Protein AF-A0A9X6RNC6-F1 (afdb_monomer_lite)

Structure (mmCIF, N/CA/C/O backbone):
data_AF-A0A9X6RNC6-F1
#
_entry.id   AF-A0A9X6RNC6-F1
#
loop_
_atom_site.group_PDB
_atom_site.id
_atom_site.type_symbol
_atom_site.label_atom_id
_atom_site.label_alt_id
_atom_site.label_comp_id
_atom_site.label_asym_id
_atom_site.label_entity_id
_atom_site.label_seq_id
_atom_site.pdbx_PDB_ins_code
_atom_site.Cartn_x
_atom_site.Cartn_y
_atom_site.Cartn_z
_atom_site.occupancy
_atom_site.B_iso_or_equiv
_atom_site.auth_seq_id
_atom_site.auth_comp_id
_atom_site.auth_asym_id
_atom_site.auth_atom_id
_atom_site.pdbx_PDB_model_num
ATOM 1 N N . MET A 1 1 ? 9.356 -0.135 17.144 1.00 37.16 1 MET A N 1
ATOM 2 C CA . MET A 1 1 ? 9.527 0.428 18.487 1.00 37.16 1 MET A CA 1
ATOM 3 C C . MET A 1 1 ? 8.387 -0.142 19.314 1.00 37.16 1 MET A C 1
ATOM 5 O O . MET A 1 1 ? 7.324 0.453 19.401 1.00 37.16 1 MET A O 1
ATOM 9 N N . PHE A 1 2 ? 8.534 -1.402 19.720 1.00 35.28 2 PHE A N 1
ATOM 10 C CA . PHE A 1 2 ? 7.560 -2.083 20.567 1.00 35.28 2 PHE A CA 1
ATOM 11 C C . PHE A 1 2 ? 7.966 -1.784 22.003 1.00 35.28 2 PHE A C 1
ATOM 13 O O . PHE A 1 2 ? 9.109 -2.050 22.372 1.00 35.28 2 PHE A O 1
ATOM 20 N N . CYS A 1 3 ? 7.070 -1.178 22.779 1.00 44.19 3 CYS A N 1
ATOM 21 C CA . CYS A 1 3 ? 7.309 -0.954 24.195 1.00 44.19 3 CYS A CA 1
ATOM 22 C C . CYS A 1 3 ? 7.503 -2.307 24.880 1.00 44.19 3 CYS A C 1
ATOM 24 O O . CYS A 1 3 ? 6.587 -3.126 24.946 1.00 44.19 3 CYS A O 1
ATOM 26 N N . HIS A 1 4 ? 8.722 -2.513 25.364 1.00 38.91 4 HIS A N 1
ATOM 27 C CA . HIS A 1 4 ? 9.073 -3.505 26.361 1.00 38.91 4 HIS A CA 1
ATOM 28 C C . HIS A 1 4 ? 8.212 -3.200 27.595 1.00 38.91 4 HIS A C 1
ATOM 30 O O . HIS A 1 4 ? 8.426 -2.196 28.274 1.00 38.91 4 HIS A O 1
ATOM 36 N N . LEU A 1 5 ? 7.171 -3.998 27.838 1.00 43.34 5 LEU A N 1
ATOM 37 C CA . LEU A 1 5 ? 6.442 -3.969 29.104 1.00 43.34 5 LEU A CA 1
ATOM 38 C C . LEU A 1 5 ? 7.346 -4.626 30.147 1.00 43.34 5 LEU A C 1
ATOM 40 O O . LEU A 1 5 ? 7.273 -5.830 30.386 1.00 43.34 5 LEU A O 1
ATOM 44 N N . ASP A 1 6 ? 8.253 -3.823 30.699 1.00 43.38 6 ASP A N 1
ATOM 45 C CA . ASP A 1 6 ? 9.090 -4.219 31.818 1.00 43.38 6 ASP A CA 1
ATOM 46 C C . ASP A 1 6 ? 8.212 -4.437 33.052 1.00 43.38 6 ASP A C 1
ATOM 48 O O . ASP A 1 6 ? 7.545 -3.543 33.578 1.00 43.38 6 ASP A O 1
ATOM 52 N N . ASN A 1 7 ? 8.189 -5.695 33.472 1.00 54.28 7 ASN A N 1
ATOM 53 C CA . ASN A 1 7 ? 7.443 -6.234 34.595 1.00 54.28 7 ASN A CA 1
ATOM 54 C C . ASN A 1 7 ? 8.192 -5.951 35.906 1.00 54.28 7 ASN A C 1
ATOM 56 O O . ASN A 1 7 ? 8.653 -6.866 36.590 1.00 54.28 7 ASN A O 1
ATOM 60 N N . THR A 1 8 ? 8.346 -4.673 36.249 1.00 47.81 8 THR A N 1
ATOM 61 C CA . THR A 1 8 ? 9.025 -4.248 37.480 1.00 47.81 8 THR A CA 1
ATOM 62 C C . THR A 1 8 ? 8.236 -3.168 38.205 1.00 47.81 8 THR A C 1
ATOM 64 O O . THR A 1 8 ? 8.692 -2.037 38.331 1.00 47.81 8 THR A O 1
ATOM 67 N N . ASN A 1 9 ? 7.053 -3.511 38.725 1.00 43.19 9 ASN A N 1
ATOM 68 C CA . ASN A 1 9 ? 6.569 -2.856 39.943 1.00 43.19 9 ASN A CA 1
ATOM 69 C C . ASN A 1 9 ? 5.508 -3.699 40.672 1.00 43.19 9 ASN A C 1
ATOM 71 O O . ASN A 1 9 ? 4.315 -3.607 40.402 1.00 43.19 9 ASN A O 1
ATOM 75 N N . ARG A 1 10 ? 5.952 -4.534 41.622 1.00 43.91 10 ARG A N 1
ATOM 76 C CA . ARG A 1 10 ? 5.094 -5.313 42.541 1.00 43.91 10 ARG A CA 1
ATOM 77 C C . ARG A 1 10 ? 4.620 -4.518 43.767 1.00 43.91 10 ARG A C 1
ATOM 79 O O . ARG A 1 10 ? 4.098 -5.109 44.704 1.00 43.91 10 ARG A O 1
ATOM 86 N N . ASN A 1 11 ? 4.736 -3.193 43.736 1.00 46.97 11 ASN A N 1
ATOM 87 C CA . ASN A 1 11 ? 4.221 -2.306 44.774 1.00 46.97 11 ASN A CA 1
ATOM 88 C C . ASN A 1 11 ? 3.071 -1.477 44.193 1.00 46.97 11 ASN A C 1
ATOM 90 O O . ASN A 1 11 ? 3.186 -0.267 44.023 1.00 46.97 11 ASN A O 1
ATOM 94 N N . ALA A 1 12 ? 1.977 -2.144 43.817 1.00 48.72 12 ALA A N 1
ATOM 95 C CA . ALA A 1 12 ? 0.766 -1.450 43.405 1.00 48.72 12 ALA A CA 1
ATOM 96 C C . ALA A 1 12 ? 0.118 -0.821 44.652 1.00 48.72 12 ALA A C 1
ATOM 98 O O . ALA A 1 12 ? -0.256 -1.565 45.564 1.00 48.72 12 ALA A O 1
ATOM 99 N N . PRO A 1 13 ? -0.028 0.515 44.733 1.00 43.72 13 PRO A N 1
ATOM 100 C CA . PRO A 1 13 ? -0.946 1.098 45.693 1.00 43.72 13 PRO A CA 1
ATOM 101 C C . PRO A 1 13 ? -2.338 0.542 45.391 1.00 43.72 13 PRO A C 1
ATOM 103 O O . PRO A 1 13 ? -2.817 0.583 44.259 1.00 43.72 13 PRO A O 1
ATOM 106 N N . SER A 1 14 ? -2.980 0.000 46.417 1.00 52.19 14 SER A N 1
ATOM 107 C CA . SER A 1 14 ? -4.377 -0.426 46.442 1.00 52.19 14 SER A CA 1
ATOM 108 C C . SER A 1 14 ? -5.324 0.780 46.366 1.00 52.19 14 SER A C 1
ATOM 110 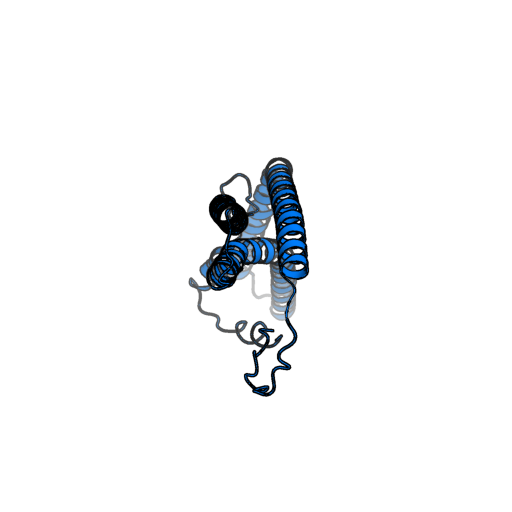O O . SER A 1 14 ? -6.199 0.963 47.212 1.00 52.19 14 SER A O 1
ATOM 112 N N . SER A 1 15 ? -5.151 1.642 45.364 1.00 50.25 15 SER A N 1
ATOM 113 C CA . SER A 1 15 ? -6.093 2.710 45.067 1.00 50.25 15 SER A CA 1
ATOM 114 C C . SER A 1 15 ? -7.247 2.112 44.277 1.00 50.25 15 SER A C 1
ATOM 116 O O . SER A 1 15 ? -7.138 1.860 43.078 1.00 50.25 15 SER A O 1
ATOM 118 N N . PHE A 1 16 ? -8.330 1.846 45.003 1.00 48.25 16 PHE A N 1
ATOM 119 C CA . PHE A 1 16 ? -9.702 1.844 44.514 1.00 48.25 16 PHE A CA 1
ATOM 120 C C . PHE A 1 16 ? -9.846 2.685 43.235 1.00 48.25 16 PHE A C 1
ATOM 122 O O . PHE A 1 16 ? -9.949 3.906 43.310 1.00 48.25 16 PHE A O 1
ATOM 129 N N . SER A 1 17 ? -9.889 2.031 42.072 1.00 56.06 17 SER A N 1
ATOM 130 C CA . SER A 1 17 ? -10.540 2.631 40.916 1.00 56.06 17 SER A CA 1
ATOM 131 C C . SER A 1 17 ? -12.025 2.603 41.230 1.00 56.06 17 SER A C 1
ATOM 133 O O . SER A 1 17 ? -12.624 1.537 41.404 1.00 56.06 17 SER A O 1
ATOM 135 N N . THR A 1 18 ? -12.614 3.774 41.434 1.00 67.06 18 THR A N 1
ATOM 136 C CA . THR A 1 18 ? -14.059 3.844 41.641 1.00 67.06 18 THR A CA 1
ATOM 137 C C . THR A 1 18 ? -14.741 3.379 40.352 1.00 67.06 18 THR A C 1
ATOM 139 O O . THR A 1 18 ? -14.287 3.698 39.256 1.00 67.06 18 THR A O 1
ATOM 142 N N . ALA A 1 19 ? -15.846 2.631 40.443 1.00 68.38 19 ALA A N 1
ATOM 143 C CA . ALA A 1 19 ? -16.588 2.161 39.262 1.00 68.38 19 ALA A CA 1
ATOM 144 C C . ALA A 1 19 ? -16.947 3.301 38.276 1.00 68.38 19 ALA A C 1
ATOM 146 O O . ALA A 1 19 ? -17.107 3.067 37.079 1.00 68.38 19 ALA A O 1
ATOM 147 N N . ALA A 1 20 ? -17.015 4.541 38.774 1.00 73.19 20 ALA A N 1
ATOM 148 C CA . ALA A 1 20 ? -17.187 5.759 37.991 1.00 73.19 20 ALA A CA 1
ATOM 149 C C . ALA A 1 20 ? -15.999 6.077 37.056 1.00 73.19 20 ALA A C 1
ATOM 151 O O . ALA A 1 20 ? -16.224 6.462 35.910 1.00 73.19 20 ALA A O 1
ATOM 152 N N . GLU A 1 21 ? -14.750 5.884 37.492 1.00 75.56 21 GLU A N 1
ATOM 153 C CA . GLU A 1 21 ? -13.559 6.079 36.646 1.00 75.56 21 GLU A CA 1
ATOM 154 C C . GLU A 1 21 ? -13.512 5.052 35.512 1.00 75.56 21 GLU A C 1
ATOM 156 O O . GLU A 1 21 ? -13.290 5.406 34.353 1.00 75.56 21 GLU A O 1
ATOM 161 N N . CYS A 1 22 ? -13.813 3.790 35.829 1.00 72.19 22 CYS A N 1
ATOM 162 C CA . CYS A 1 22 ? -13.937 2.719 34.844 1.00 72.19 22 CYS A CA 1
ATOM 163 C C . CYS A 1 22 ? -15.020 3.018 33.797 1.00 72.19 22 CYS A C 1
ATOM 165 O O . CYS A 1 22 ? -14.787 2.858 32.598 1.00 72.19 22 CYS A O 1
ATOM 167 N N . ALA A 1 23 ? -16.189 3.499 34.231 1.00 74.38 23 ALA A N 1
ATOM 168 C CA . ALA A 1 23 ? -17.267 3.896 33.328 1.00 74.38 23 ALA A CA 1
ATOM 169 C C . ALA A 1 23 ? -16.860 5.074 32.421 1.00 74.38 23 ALA A C 1
ATOM 171 O O . ALA A 1 23 ? -17.164 5.064 31.225 1.00 74.38 23 ALA A O 1
ATOM 172 N N . GLY A 1 24 ? -16.122 6.053 32.958 1.00 81.12 24 GLY A N 1
ATOM 173 C CA . GLY A 1 24 ? -15.580 7.172 32.183 1.00 81.12 24 GLY A CA 1
ATOM 174 C C . GLY A 1 24 ? -14.592 6.723 31.102 1.00 81.12 24 GLY A C 1
ATOM 175 O O . GLY A 1 24 ? -14.687 7.164 29.954 1.00 81.12 24 GLY A O 1
ATOM 176 N N . LEU A 1 25 ? -13.690 5.794 31.432 1.00 81.25 25 LEU A N 1
ATOM 177 C CA . LEU A 1 25 ? -12.726 5.228 30.481 1.00 81.25 25 LEU A CA 1
ATOM 178 C C . LEU A 1 25 ? -13.403 4.404 29.378 1.00 81.25 25 LEU A C 1
ATOM 180 O O . LEU A 1 25 ? -13.015 4.513 28.211 1.00 81.25 25 LEU A O 1
ATOM 184 N N . LEU A 1 26 ? -14.428 3.618 29.719 1.00 79.69 26 LEU A N 1
ATOM 185 C CA . LEU A 1 26 ? -15.224 2.861 28.746 1.00 79.69 26 LEU A CA 1
ATOM 186 C C . LEU A 1 26 ? -15.925 3.794 27.752 1.00 79.69 26 LEU A C 1
ATOM 188 O O . LEU A 1 26 ? -15.793 3.599 26.543 1.00 79.69 26 LEU A O 1
ATOM 192 N N . SER A 1 27 ? -16.587 4.847 28.245 1.00 83.12 27 SER A N 1
ATOM 193 C CA . SER A 1 27 ? -17.239 5.850 27.391 1.00 83.12 27 SER A CA 1
ATOM 194 C C . SER A 1 27 ? -16.233 6.534 26.465 1.00 83.12 27 SER A C 1
ATOM 196 O O . SER A 1 27 ? -16.445 6.603 25.257 1.00 83.12 27 SER A O 1
ATOM 198 N N . GLN A 1 28 ? -15.087 6.965 27.001 1.00 87.69 28 GLN A N 1
ATOM 199 C CA . GLN A 1 28 ? -14.047 7.612 26.199 1.00 87.69 28 GLN A CA 1
ATOM 200 C C . GLN A 1 28 ? -13.470 6.668 25.131 1.00 87.69 28 GLN A C 1
ATOM 202 O O . GLN A 1 28 ? -13.130 7.098 24.026 1.00 87.69 28 GLN A O 1
ATOM 207 N N . THR A 1 29 ? -13.335 5.381 25.451 1.00 85.88 29 THR A N 1
ATOM 208 C CA . THR A 1 29 ? -12.851 4.365 24.506 1.00 85.88 29 THR A CA 1
ATOM 209 C C . THR A 1 29 ? -13.866 4.131 23.392 1.00 85.88 29 THR A C 1
ATOM 211 O O . THR A 1 29 ? -13.482 4.033 22.227 1.00 85.88 29 THR A O 1
ATOM 214 N N . GLN A 1 30 ? -15.157 4.116 23.722 1.00 87.75 30 GLN A N 1
ATOM 215 C CA . GLN A 1 30 ? -16.229 4.003 22.741 1.00 87.75 30 GLN A CA 1
ATOM 216 C C . GLN A 1 30 ? -16.268 5.214 21.793 1.00 87.75 30 GLN A C 1
ATOM 218 O O . GLN A 1 30 ? -16.350 5.035 20.576 1.00 87.75 30 GLN A O 1
ATOM 223 N N . ASP A 1 31 ? -16.117 6.433 22.313 1.00 90.25 31 ASP A N 1
ATOM 224 C CA . ASP A 1 31 ? -16.056 7.647 21.487 1.00 90.25 31 ASP A CA 1
ATOM 225 C C . ASP A 1 31 ? -14.846 7.631 20.541 1.00 90.25 31 ASP A C 1
ATOM 227 O O . ASP A 1 31 ? -14.962 7.944 19.349 1.00 90.25 31 ASP A O 1
ATOM 231 N N . LYS A 1 32 ? -13.682 7.195 21.042 1.00 91.19 32 LYS A N 1
ATOM 232 C CA . LYS A 1 32 ? -12.476 7.003 20.222 1.00 91.19 32 LYS A CA 1
ATOM 233 C C . LYS A 1 32 ? -12.694 5.953 19.138 1.00 91.19 32 LYS A C 1
ATOM 235 O O . LYS A 1 32 ? -12.305 6.189 17.997 1.00 91.19 32 LYS A O 1
ATOM 240 N N . LEU A 1 33 ? -13.347 4.838 19.460 1.00 90.50 33 LEU A N 1
ATOM 241 C CA . LEU A 1 33 ? -13.660 3.789 18.492 1.00 90.50 33 LEU A CA 1
ATOM 242 C C . LEU A 1 33 ? -14.564 4.308 17.370 1.00 90.50 33 LEU A C 1
ATOM 244 O O . LEU A 1 33 ? -14.285 4.058 16.195 1.00 90.50 33 LEU A O 1
ATOM 248 N N . HIS A 1 34 ? -15.607 5.069 17.703 1.00 91.00 34 HIS A N 1
ATOM 249 C CA . HIS A 1 34 ? -16.468 5.702 16.702 1.00 91.00 34 HIS A CA 1
ATOM 250 C C . HIS A 1 34 ? -15.690 6.679 15.819 1.00 91.00 34 HIS A C 1
ATOM 252 O O . HIS A 1 34 ? -15.849 6.669 14.595 1.00 91.00 34 HIS A O 1
ATOM 258 N N . HIS A 1 35 ? -14.811 7.484 16.417 1.00 94.06 35 HIS A N 1
ATOM 259 C CA . HIS A 1 35 ? -13.948 8.390 15.670 1.00 94.06 35 HIS A CA 1
ATOM 260 C C . HIS A 1 35 ? -13.003 7.634 14.723 1.00 94.06 35 HIS A C 1
ATOM 262 O O . HIS A 1 35 ? -12.946 7.964 13.539 1.00 94.06 35 HIS A O 1
ATOM 268 N N . TRP A 1 36 ? -12.309 6.596 15.199 1.00 92.69 36 TRP A N 1
ATOM 269 C CA . TRP A 1 36 ? -11.410 5.773 14.380 1.00 92.69 36 TRP A CA 1
ATOM 270 C C . TRP A 1 36 ? -12.141 5.066 13.246 1.00 92.69 36 TRP A C 1
ATOM 272 O O . TRP A 1 36 ? -11.662 5.073 12.115 1.00 92.69 36 TRP A O 1
ATOM 282 N N . THR A 1 37 ? -13.327 4.530 13.527 1.00 91.75 37 THR A N 1
ATOM 283 C CA . THR A 1 37 ? -14.181 3.896 12.519 1.00 91.75 37 THR A CA 1
ATOM 284 C C . THR A 1 37 ? -14.543 4.891 11.421 1.00 91.75 37 THR A C 1
ATOM 286 O O . THR A 1 37 ? -14.359 4.611 10.238 1.00 91.75 37 THR A O 1
ATOM 289 N N . ARG A 1 38 ? -14.986 6.095 11.802 1.00 94.44 38 ARG A N 1
ATOM 290 C CA . ARG A 1 38 ? -15.314 7.159 10.848 1.00 94.44 38 ARG A CA 1
ATOM 291 C C . ARG A 1 38 ? -14.103 7.567 10.009 1.00 94.44 38 ARG A C 1
ATOM 293 O O . ARG A 1 38 ? -14.240 7.711 8.799 1.00 94.44 38 ARG A O 1
ATOM 300 N N . GLN A 1 39 ? -12.937 7.746 10.629 1.00 94.25 39 GLN A N 1
ATOM 301 C CA . GLN A 1 39 ? -11.709 8.086 9.905 1.00 94.25 39 GLN A CA 1
ATOM 302 C C . GLN A 1 39 ? -11.322 6.986 8.916 1.00 94.25 39 GLN A C 1
ATOM 304 O O . GLN A 1 39 ? -11.020 7.289 7.767 1.00 94.25 39 GLN A O 1
ATOM 309 N N . HIS A 1 40 ? -11.396 5.717 9.324 1.00 92.12 40 HIS A N 1
ATOM 310 C CA . HIS A 1 40 ? -11.109 4.588 8.444 1.00 92.12 40 HIS A CA 1
ATOM 311 C C . HIS A 1 40 ? -12.016 4.586 7.207 1.00 92.12 40 HIS A C 1
ATOM 313 O O . HIS A 1 40 ? -11.505 4.491 6.096 1.00 92.12 40 HIS A O 1
ATOM 319 N N . PHE A 1 41 ? -13.326 4.796 7.372 1.00 92.38 41 PHE A N 1
ATOM 320 C CA . PHE A 1 41 ? -14.245 4.901 6.234 1.00 92.38 41 PHE A CA 1
ATOM 321 C C . PHE A 1 41 ? -13.935 6.084 5.315 1.00 92.38 41 PHE A C 1
ATOM 323 O O . PHE A 1 41 ? -13.953 5.915 4.101 1.00 92.38 41 PHE A O 1
ATOM 330 N N . ILE A 1 42 ? -13.603 7.256 5.868 1.00 94.56 42 ILE A N 1
ATOM 331 C CA . ILE A 1 42 ? -13.194 8.423 5.067 1.00 94.56 42 ILE A CA 1
ATOM 332 C C . ILE A 1 42 ? -11.926 8.107 4.262 1.00 94.56 42 ILE A C 1
ATOM 334 O O . ILE A 1 42 ? -11.829 8.468 3.093 1.00 94.56 42 ILE A O 1
ATOM 338 N N . LEU A 1 43 ? -10.958 7.418 4.869 1.00 92.94 43 LEU A N 1
ATOM 339 C CA . LEU A 1 43 ? -9.738 6.977 4.195 1.00 92.94 43 LEU A CA 1
ATOM 340 C C . LEU A 1 43 ? -10.030 5.964 3.081 1.00 92.94 43 LEU A C 1
ATOM 342 O O . LEU A 1 43 ? -9.445 6.078 2.006 1.00 92.94 43 LEU A O 1
ATOM 346 N N . CYS A 1 44 ? -10.917 4.994 3.320 1.00 91.62 44 CYS A N 1
ATOM 347 C CA . CYS A 1 44 ? -11.332 4.017 2.310 1.00 91.62 44 CYS A CA 1
ATOM 348 C C . CYS A 1 44 ? -12.008 4.704 1.123 1.00 91.62 44 CYS A C 1
ATOM 350 O O . CYS A 1 44 ? -11.605 4.479 -0.015 1.00 91.62 44 CYS A O 1
ATOM 352 N N . ASP A 1 45 ? -12.957 5.597 1.398 1.00 93.00 45 ASP A N 1
ATOM 353 C CA . ASP A 1 45 ? -13.655 6.378 0.379 1.00 93.00 45 ASP A CA 1
ATOM 354 C C . ASP A 1 45 ? -12.677 7.255 -0.416 1.00 93.00 45 ASP A C 1
ATOM 356 O O . ASP A 1 45 ? -12.687 7.270 -1.645 1.00 93.00 45 ASP A O 1
ATOM 360 N N . PHE A 1 46 ? -11.743 7.922 0.265 1.00 93.12 46 PHE A N 1
ATOM 361 C CA . PHE A 1 46 ? -10.700 8.706 -0.392 1.00 93.12 46 PHE A CA 1
ATOM 362 C C . PHE A 1 46 ? -9.802 7.850 -1.298 1.00 93.12 46 PHE A C 1
ATOM 364 O O . PHE A 1 46 ? -9.494 8.256 -2.421 1.00 93.12 46 PHE A O 1
ATOM 371 N N . ALA A 1 47 ? -9.393 6.663 -0.843 1.00 91.06 47 ALA A N 1
ATOM 372 C CA . ALA A 1 47 ? -8.596 5.743 -1.649 1.00 91.06 47 ALA A CA 1
ATOM 373 C C . ALA A 1 47 ? -9.370 5.243 -2.879 1.00 91.06 47 ALA A C 1
ATOM 375 O O . ALA A 1 47 ? -8.802 5.168 -3.969 1.00 91.06 47 ALA A O 1
ATOM 376 N N . GLU A 1 48 ? -10.666 4.966 -2.736 1.00 90.81 48 GLU A N 1
ATOM 377 C CA . GLU A 1 48 ? -11.539 4.589 -3.849 1.00 90.81 48 GLU A CA 1
ATOM 378 C C . GLU A 1 48 ? -11.669 5.726 -4.873 1.00 90.81 48 GLU A C 1
ATOM 380 O O . GLU A 1 48 ? -11.480 5.506 -6.072 1.00 90.81 48 GLU A O 1
ATOM 385 N N . HIS A 1 49 ? -11.864 6.965 -4.415 1.00 92.50 49 HIS A N 1
ATOM 386 C CA . HIS A 1 49 ? -11.882 8.147 -5.279 1.00 92.50 49 HIS A CA 1
ATOM 387 C C . HIS A 1 49 ? -10.549 8.360 -6.007 1.00 92.50 49 HIS A C 1
ATOM 389 O O . HIS A 1 49 ? -10.538 8.665 -7.206 1.00 92.50 49 HIS A O 1
ATOM 395 N N . LEU A 1 50 ? -9.419 8.179 -5.314 1.00 90.81 50 LEU A N 1
ATOM 396 C CA . LEU A 1 50 ? -8.097 8.228 -5.937 1.00 90.81 50 LEU A CA 1
ATOM 397 C C . LEU A 1 50 ? -7.949 7.145 -7.004 1.00 90.81 50 LEU A C 1
ATOM 399 O O . LEU A 1 50 ? -7.505 7.443 -8.111 1.00 90.81 50 LEU A O 1
ATOM 403 N N . ASN A 1 51 ? -8.363 5.915 -6.714 1.00 90.38 51 ASN A N 1
ATOM 404 C CA . ASN A 1 51 ? -8.313 4.815 -7.669 1.00 90.38 51 ASN A CA 1
ATOM 405 C C . ASN A 1 51 ? -9.204 5.072 -8.892 1.00 90.38 51 ASN A C 1
ATOM 407 O O . ASN A 1 51 ? -8.780 4.821 -10.020 1.00 90.38 51 ASN A O 1
ATOM 411 N N . ALA A 1 52 ? -10.402 5.623 -8.698 1.00 89.88 52 ALA A N 1
ATOM 412 C CA . ALA A 1 52 ? -11.317 5.944 -9.788 1.00 89.88 52 ALA A CA 1
ATOM 413 C C . ALA A 1 52 ? -10.776 7.064 -10.696 1.00 89.88 52 ALA A C 1
ATOM 415 O O . ALA A 1 52 ? -10.921 7.000 -11.917 1.00 89.88 52 ALA A O 1
ATOM 416 N N . ARG A 1 53 ? -10.134 8.089 -10.117 1.00 90.81 53 ARG A N 1
ATOM 417 C CA . ARG A 1 53 ? -9.621 9.251 -10.865 1.00 90.81 53 ARG A CA 1
ATOM 418 C C . ARG A 1 53 ? -8.239 9.023 -11.466 1.00 90.81 53 ARG A C 1
ATOM 420 O O . ARG A 1 53 ? -8.003 9.397 -12.611 1.00 90.81 53 ARG A O 1
ATOM 427 N N . PHE A 1 54 ? -7.334 8.423 -10.702 1.00 89.56 54 PHE A N 1
ATOM 428 C CA . PHE A 1 54 ? -5.926 8.277 -11.062 1.00 89.56 54 PHE A CA 1
ATOM 429 C C . PHE A 1 54 ? -5.550 6.857 -11.477 1.00 89.56 54 PHE A C 1
ATOM 431 O O . PHE A 1 54 ? -4.462 6.672 -12.009 1.00 89.56 54 PHE A O 1
ATOM 438 N N . GLY A 1 55 ? -6.429 5.861 -11.329 1.00 87.56 55 GLY A N 1
ATOM 439 C CA . GLY A 1 55 ? -6.131 4.474 -11.703 1.00 87.56 55 GLY A CA 1
ATOM 440 C C . GLY A 1 55 ? -5.675 4.324 -13.156 1.00 87.56 55 GLY A C 1
ATOM 441 O O . GLY A 1 55 ? -4.702 3.623 -13.425 1.00 87.56 55 GLY A O 1
ATOM 442 N N . GLY A 1 56 ? -6.322 5.032 -14.089 1.00 87.62 56 GLY A N 1
ATOM 443 C CA . GLY A 1 56 ? -5.911 5.043 -15.498 1.00 87.62 56 GLY A CA 1
ATOM 444 C C . GLY A 1 56 ? -4.573 5.753 -15.726 1.00 87.62 56 GLY A C 1
ATOM 445 O O . GLY A 1 56 ? -3.763 5.300 -16.529 1.00 87.62 56 GLY A O 1
ATOM 446 N N . ILE A 1 57 ? -4.307 6.825 -14.975 1.00 89.38 57 ILE A N 1
ATOM 447 C CA . ILE A 1 57 ? -3.033 7.553 -15.031 1.00 89.38 57 ILE A CA 1
ATOM 448 C C . ILE A 1 57 ? -1.900 6.664 -14.507 1.00 89.38 57 ILE A C 1
ATOM 450 O O . ILE A 1 57 ? -0.864 6.569 -15.156 1.00 89.38 57 ILE A O 1
ATOM 454 N N . PHE A 1 58 ? -2.103 5.955 -13.393 1.00 85.12 58 PHE A N 1
ATOM 455 C CA . PHE A 1 58 ? -1.127 5.000 -12.867 1.00 85.12 58 PHE A CA 1
ATOM 456 C C . PHE A 1 58 ? -0.835 3.877 -13.860 1.00 85.12 58 PHE A C 1
ATOM 458 O O . PHE A 1 58 ? 0.330 3.555 -14.079 1.00 85.12 58 PHE A O 1
ATOM 465 N N . LEU A 1 59 ? -1.867 3.326 -14.508 1.00 87.69 59 LEU A N 1
ATOM 466 C CA . LEU A 1 59 ? -1.694 2.304 -15.541 1.00 87.69 59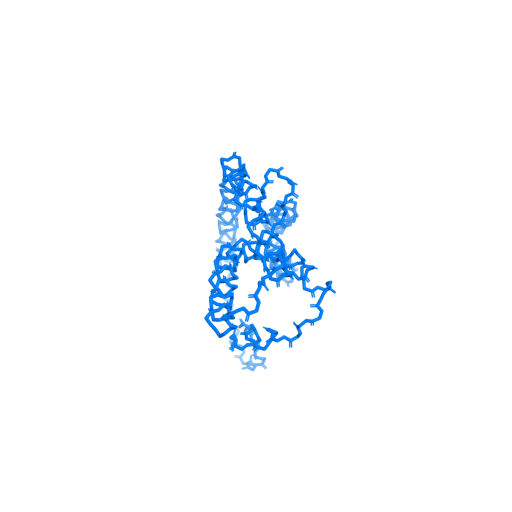 LEU A CA 1
ATOM 467 C C . LEU A 1 59 ? -0.895 2.837 -16.741 1.00 87.69 59 LEU A C 1
ATOM 469 O O . LEU A 1 59 ? 0.003 2.154 -17.235 1.00 87.69 59 LEU A O 1
ATOM 473 N N . ALA A 1 60 ? -1.199 4.054 -17.197 1.00 90.06 60 ALA A N 1
ATOM 474 C CA . ALA A 1 60 ? -0.505 4.686 -18.314 1.00 90.06 60 ALA A CA 1
ATOM 475 C C . ALA A 1 60 ? 0.968 4.972 -17.987 1.00 90.06 60 ALA A C 1
ATOM 477 O O . ALA A 1 60 ? 1.838 4.625 -18.783 1.00 90.06 60 ALA A O 1
ATOM 478 N N . ILE A 1 61 ? 1.251 5.539 -16.808 1.00 89.62 61 ILE A N 1
ATOM 479 C CA . ILE A 1 61 ? 2.619 5.788 -16.329 1.00 89.62 61 ILE A CA 1
ATOM 480 C C . ILE A 1 61 ? 3.379 4.467 -16.224 1.00 89.62 61 ILE A C 1
ATOM 482 O O . ILE A 1 61 ? 4.450 4.340 -16.804 1.00 89.62 61 ILE A O 1
ATOM 486 N N . PHE A 1 62 ? 2.792 3.451 -15.588 1.00 87.06 62 PHE A N 1
ATOM 487 C CA . PHE A 1 62 ? 3.422 2.138 -15.460 1.00 87.06 62 PHE A CA 1
ATOM 488 C C . PHE A 1 62 ? 3.730 1.494 -16.821 1.00 87.06 62 PHE A C 1
ATOM 490 O O . PHE A 1 62 ? 4.808 0.938 -17.024 1.00 87.06 62 PHE A O 1
ATOM 497 N N . SER A 1 63 ? 2.800 1.586 -17.774 1.00 89.94 63 SER A N 1
ATOM 498 C CA . SER A 1 63 ? 2.992 1.043 -19.126 1.00 89.94 63 SER A CA 1
ATOM 499 C C . SER A 1 63 ? 4.105 1.780 -19.873 1.00 89.94 63 SER A C 1
ATOM 501 O O . SER A 1 63 ? 4.928 1.155 -20.543 1.00 89.94 63 SER A O 1
ATOM 503 N N . LEU A 1 64 ? 4.156 3.106 -19.733 1.00 92.00 64 LEU A N 1
ATOM 504 C CA . LEU A 1 64 ? 5.188 3.945 -20.335 1.00 92.00 64 LEU A CA 1
ATOM 505 C C . LEU A 1 64 ? 6.568 3.674 -19.717 1.00 92.00 64 LEU A C 1
ATOM 507 O O . LEU A 1 64 ? 7.552 3.555 -20.450 1.00 92.00 64 LEU A O 1
ATOM 511 N N . ASP A 1 65 ? 6.629 3.491 -18.400 1.00 89.75 65 ASP A N 1
ATOM 512 C CA . ASP A 1 65 ? 7.830 3.082 -17.672 1.00 89.75 65 ASP A CA 1
ATOM 513 C C . ASP A 1 65 ? 8.330 1.715 -18.161 1.00 89.75 65 ASP A C 1
ATOM 515 O O . ASP A 1 65 ? 9.517 1.550 -18.452 1.00 89.75 65 ASP A O 1
ATOM 519 N N . TYR A 1 66 ? 7.429 0.748 -18.350 1.00 88.50 66 TYR A N 1
ATOM 520 C CA . TYR A 1 66 ? 7.775 -0.580 -18.858 1.00 88.50 66 TYR A CA 1
ATOM 521 C C . TYR A 1 66 ? 8.346 -0.534 -20.285 1.00 88.50 66 TYR A C 1
ATOM 523 O O . TYR A 1 66 ? 9.398 -1.117 -20.558 1.00 88.50 66 TYR A O 1
ATOM 531 N N . VAL A 1 67 ? 7.708 0.214 -21.192 1.00 93.75 67 VAL A N 1
ATOM 532 C CA . VAL A 1 67 ? 8.207 0.412 -22.566 1.00 93.75 67 VAL A CA 1
ATOM 533 C C . VAL A 1 67 ? 9.567 1.116 -22.563 1.00 93.75 67 VAL A C 1
ATOM 535 O O . VAL A 1 67 ? 10.461 0.742 -23.326 1.00 93.75 67 VAL A O 1
ATOM 538 N N . THR A 1 68 ? 9.753 2.098 -21.680 1.00 90.06 68 THR A N 1
ATOM 539 C CA . THR A 1 68 ? 11.024 2.819 -21.527 1.00 90.06 68 THR A CA 1
ATOM 540 C C . THR A 1 68 ? 12.134 1.880 -21.059 1.00 90.06 68 THR A C 1
ATOM 542 O O . THR A 1 68 ? 13.214 1.864 -21.656 1.00 90.06 68 THR A O 1
ATOM 545 N N . ALA A 1 69 ? 11.857 1.040 -20.059 1.00 88.25 69 ALA A N 1
ATOM 546 C CA . ALA A 1 69 ? 12.793 0.033 -19.571 1.00 88.25 69 ALA A CA 1
ATOM 547 C C . ALA A 1 69 ? 13.169 -0.984 -20.664 1.00 88.25 69 ALA A C 1
ATOM 549 O O . ALA A 1 69 ? 14.350 -1.286 -20.831 1.00 88.25 69 ALA A O 1
ATOM 550 N N . LEU A 1 70 ? 12.203 -1.456 -21.461 1.00 90.62 70 LEU A N 1
ATOM 551 C CA . LEU A 1 70 ? 12.459 -2.368 -22.585 1.00 90.62 70 LEU A CA 1
ATOM 552 C C . LEU A 1 70 ? 13.299 -1.722 -23.693 1.00 90.62 70 LEU A C 1
ATOM 554 O O . LEU A 1 70 ? 14.232 -2.340 -24.206 1.00 90.62 70 LEU A O 1
ATOM 558 N N . CYS A 1 71 ? 13.000 -0.474 -24.055 1.00 89.50 71 CYS A N 1
ATOM 559 C CA . CYS A 1 71 ? 13.777 0.274 -25.043 1.00 89.50 71 CYS A CA 1
ATOM 560 C C . CYS A 1 71 ? 15.226 0.462 -24.573 1.00 89.50 71 CYS A C 1
ATOM 562 O O . CYS A 1 71 ? 16.176 0.295 -25.342 1.00 89.50 71 CYS A O 1
ATOM 564 N N . PHE A 1 72 ? 15.401 0.746 -23.283 1.00 86.19 72 PHE A N 1
ATOM 565 C CA . PHE A 1 72 ? 16.712 0.875 -22.672 1.00 86.19 72 PHE A CA 1
ATOM 566 C C . PHE A 1 72 ? 17.468 -0.461 -22.624 1.00 86.19 72 PHE A C 1
ATOM 568 O O . PHE A 1 72 ? 18.631 -0.513 -23.018 1.00 86.19 72 PHE A O 1
ATOM 575 N N . ALA A 1 73 ? 16.805 -1.556 -22.242 1.00 87.38 73 ALA A N 1
ATOM 576 C CA . ALA A 1 73 ? 17.382 -2.901 -22.266 1.00 87.38 73 ALA A CA 1
ATOM 577 C C . ALA A 1 73 ? 17.797 -3.323 -23.686 1.00 87.38 73 ALA A C 1
ATOM 579 O O . ALA A 1 73 ? 18.896 -3.835 -23.882 1.00 87.38 73 ALA A O 1
ATOM 580 N N . SER A 1 74 ? 16.970 -3.033 -24.693 1.00 89.25 74 SER A N 1
ATOM 581 C CA . SER A 1 74 ? 17.312 -3.253 -26.103 1.00 89.25 74 SER A CA 1
ATOM 582 C C . SER A 1 74 ? 18.572 -2.473 -26.498 1.00 89.25 74 SER A C 1
ATOM 584 O O . SER A 1 74 ? 19.514 -3.035 -27.055 1.00 89.25 74 SER A O 1
ATOM 586 N N . ARG A 1 75 ? 18.660 -1.192 -26.117 1.00 85.44 75 ARG A N 1
ATOM 587 C CA . ARG A 1 75 ? 19.862 -0.376 -26.350 1.00 85.44 75 ARG A CA 1
ATOM 588 C C . ARG A 1 75 ? 21.106 -0.901 -25.640 1.00 85.44 75 ARG A C 1
ATOM 590 O O . ARG A 1 75 ? 22.190 -0.756 -26.197 1.00 85.44 75 ARG A O 1
ATOM 597 N N . LEU A 1 76 ? 20.967 -1.503 -24.458 1.00 84.94 76 LEU A N 1
ATOM 598 C CA . LEU A 1 76 ? 22.075 -2.162 -23.761 1.00 84.94 76 LEU A CA 1
ATOM 599 C C . LEU A 1 76 ? 22.618 -3.365 -24.541 1.00 84.94 76 LEU A C 1
ATOM 601 O O . LEU A 1 76 ? 23.826 -3.575 -24.557 1.00 84.94 76 LEU A O 1
ATOM 605 N N . VAL A 1 77 ? 21.745 -4.126 -25.206 1.00 87.12 77 VAL A N 1
ATOM 606 C CA . VAL A 1 77 ? 22.126 -5.320 -25.979 1.00 87.12 77 VAL A CA 1
ATOM 607 C C . VAL A 1 77 ? 22.740 -4.957 -27.336 1.00 87.12 77 VAL A C 1
ATOM 609 O O . VAL A 1 77 ? 23.690 -5.605 -27.766 1.00 87.12 77 VAL A O 1
ATOM 612 N N . PHE A 1 78 ? 22.223 -3.923 -28.008 1.00 86.50 78 PHE A N 1
ATOM 613 C CA . PHE A 1 78 ? 22.631 -3.556 -29.374 1.00 86.50 78 PHE A CA 1
ATOM 614 C C . PHE A 1 78 ? 23.607 -2.367 -29.460 1.00 86.50 78 PHE A C 1
ATOM 616 O O . PHE A 1 78 ? 23.938 -1.928 -30.561 1.00 86.50 78 PHE A O 1
ATOM 623 N N . GLY A 1 79 ? 24.047 -1.802 -28.333 1.00 79.56 79 GLY A N 1
ATOM 624 C CA . GLY A 1 79 ? 24.911 -0.619 -28.311 1.00 79.56 79 GLY A CA 1
ATOM 625 C C . GLY A 1 79 ? 26.311 -0.875 -28.885 1.00 79.56 79 GLY A C 1
ATOM 626 O O . GLY A 1 79 ? 27.042 -1.725 -28.387 1.00 79.56 79 GLY A O 1
ATOM 627 N N . SER A 1 80 ? 26.705 -0.113 -29.913 1.00 66.88 80 SER A N 1
ATOM 628 C CA . SER A 1 80 ? 28.029 -0.212 -30.548 1.00 66.88 80 SER A CA 1
ATOM 629 C C . SER A 1 80 ? 29.173 0.285 -29.651 1.00 66.88 80 SER A C 1
ATOM 631 O O . SER A 1 80 ? 29.058 1.300 -28.963 1.00 66.88 80 SER A O 1
ATOM 633 N N . ALA A 1 81 ? 30.313 -0.407 -29.726 1.00 66.06 81 ALA A N 1
ATOM 634 C CA . ALA A 1 81 ? 31.473 -0.280 -28.837 1.00 66.06 81 ALA A CA 1
ATOM 635 C C . ALA A 1 81 ? 32.356 0.974 -29.032 1.00 66.06 81 ALA A C 1
ATOM 637 O O . ALA A 1 81 ? 33.376 1.103 -28.358 1.00 66.06 81 ALA A O 1
ATOM 638 N N . ASP A 1 82 ? 31.993 1.910 -29.913 1.00 77.19 82 ASP A N 1
ATOM 639 C CA . ASP A 1 82 ? 32.913 2.969 -30.362 1.00 77.19 82 ASP A CA 1
ATOM 640 C C . ASP A 1 82 ? 33.258 4.019 -29.287 1.00 77.19 82 ASP A C 1
ATOM 642 O O . ASP A 1 82 ? 34.252 4.735 -29.419 1.00 77.19 82 ASP A O 1
ATOM 646 N N . ARG A 1 83 ? 32.478 4.126 -28.197 1.00 75.56 83 ARG A N 1
ATOM 647 C CA . ARG A 1 83 ? 32.777 4.995 -27.035 1.00 75.56 83 ARG A CA 1
ATOM 648 C C . ARG A 1 83 ? 32.294 4.371 -25.718 1.00 75.56 83 ARG A C 1
ATOM 650 O O . ARG A 1 83 ? 31.273 4.801 -25.177 1.00 75.56 83 ARG A O 1
ATOM 657 N N . PRO A 1 84 ? 33.025 3.391 -25.160 1.00 82.50 84 PRO A N 1
ATOM 658 C CA . PRO A 1 84 ? 32.503 2.554 -24.085 1.00 82.50 84 PRO A CA 1
ATOM 659 C C . PRO A 1 84 ? 32.244 3.347 -22.796 1.00 82.50 84 PRO A C 1
ATOM 661 O O . PRO A 1 84 ? 31.174 3.232 -22.213 1.00 82.50 84 PRO A O 1
ATOM 664 N N . VAL A 1 85 ? 33.169 4.215 -22.368 1.00 88.12 85 VAL A N 1
ATOM 665 C CA . VAL A 1 85 ? 33.081 4.882 -21.051 1.00 88.12 85 VAL A CA 1
ATOM 666 C C . VAL A 1 85 ? 31.882 5.829 -20.942 1.00 88.12 85 VAL A C 1
ATOM 668 O O . VAL A 1 85 ? 31.134 5.764 -19.970 1.00 88.12 85 VAL A O 1
ATOM 671 N N . VAL A 1 86 ? 31.675 6.695 -21.940 1.00 88.25 86 VAL A N 1
ATOM 672 C CA . VAL A 1 86 ? 30.558 7.659 -21.937 1.00 88.25 86 VAL A CA 1
ATOM 673 C C . VAL A 1 86 ? 29.219 6.927 -21.995 1.00 88.25 86 VAL A C 1
ATOM 675 O O . VAL A 1 86 ? 28.273 7.316 -21.313 1.00 88.25 86 VAL A O 1
ATOM 678 N N . TRP A 1 87 ? 29.155 5.841 -22.767 1.00 87.00 87 TRP A N 1
ATOM 679 C CA . TRP A 1 87 ? 27.960 5.016 -22.871 1.00 87.00 87 TRP A CA 1
ATOM 680 C C . TRP A 1 87 ? 27.626 4.311 -21.550 1.00 87.00 87 TRP A C 1
ATOM 682 O O . TRP A 1 87 ? 26.488 4.402 -21.096 1.00 87.00 87 TRP A O 1
ATOM 692 N N . TYR A 1 88 ? 28.611 3.697 -20.881 1.00 85.88 88 TYR A N 1
ATOM 693 C CA . TYR A 1 88 ? 28.406 3.073 -19.568 1.00 85.88 88 TYR A CA 1
ATOM 694 C C . TYR A 1 88 ? 28.001 4.097 -18.505 1.00 85.88 88 TYR A C 1
ATOM 696 O O . TYR A 1 88 ? 27.090 3.830 -17.725 1.00 85.88 88 TYR A O 1
ATOM 704 N N . ALA A 1 89 ? 28.631 5.277 -18.486 1.00 90.12 89 ALA A N 1
ATOM 705 C CA . ALA A 1 89 ? 28.277 6.340 -17.549 1.00 90.12 89 ALA A CA 1
ATOM 706 C C . ALA A 1 89 ? 26.825 6.798 -17.747 1.00 90.12 89 ALA A C 1
ATOM 708 O O . ALA A 1 89 ? 26.055 6.822 -16.788 1.00 90.12 89 ALA A O 1
ATOM 709 N N . PHE A 1 90 ? 26.429 7.077 -18.995 1.00 88.12 90 PHE A N 1
ATOM 710 C CA . PHE A 1 90 ? 25.043 7.401 -19.331 1.00 88.12 90 PHE A CA 1
ATOM 711 C C . PHE A 1 90 ? 24.095 6.282 -18.898 1.00 88.12 90 PHE A C 1
ATOM 713 O O . PHE A 1 90 ? 23.078 6.549 -18.259 1.00 88.12 90 PHE A O 1
ATOM 720 N N . ALA A 1 91 ? 24.456 5.029 -19.184 1.00 87.50 91 ALA A N 1
ATOM 721 C CA . ALA A 1 91 ? 23.603 3.900 -18.880 1.00 87.50 91 ALA A CA 1
ATOM 722 C C . ALA A 1 91 ? 23.366 3.737 -17.368 1.00 87.50 91 ALA A C 1
ATOM 724 O O . ALA A 1 91 ? 22.225 3.629 -16.916 1.00 87.50 91 ALA A O 1
ATOM 725 N N . VAL A 1 92 ? 24.436 3.786 -16.573 1.00 88.75 92 VAL A N 1
ATOM 726 C CA . VAL A 1 92 ? 24.357 3.712 -15.108 1.00 88.75 92 VAL A CA 1
ATOM 727 C C . VAL A 1 92 ? 23.541 4.878 -14.551 1.00 88.75 92 VAL A C 1
ATOM 729 O O . VAL A 1 92 ? 22.655 4.656 -13.726 1.00 88.75 92 VAL A O 1
ATOM 732 N N . SER A 1 93 ? 23.772 6.107 -15.023 1.00 90.81 93 SER A N 1
ATOM 733 C CA . SER A 1 93 ? 22.999 7.274 -14.583 1.00 90.81 93 SER A CA 1
ATOM 734 C C . SER A 1 93 ? 21.508 7.134 -14.891 1.00 90.81 93 SER A C 1
ATOM 736 O O . SER A 1 93 ? 20.685 7.426 -14.024 1.00 90.81 93 SER A O 1
ATOM 738 N N . SER A 1 94 ? 21.141 6.646 -16.080 1.00 87.94 94 SER A N 1
ATOM 739 C CA . SER A 1 94 ? 19.739 6.396 -16.434 1.00 87.94 94 SER A CA 1
ATOM 740 C C . SER A 1 94 ? 19.099 5.333 -15.543 1.00 87.94 94 SER A C 1
ATOM 742 O O . SER A 1 94 ? 17.987 5.548 -15.068 1.00 87.94 94 SER A O 1
ATOM 744 N N . VAL A 1 95 ? 19.798 4.227 -15.258 1.00 88.00 95 VAL A N 1
ATOM 745 C CA . VAL A 1 95 ? 19.293 3.169 -14.363 1.00 88.00 95 VAL A CA 1
ATOM 746 C C . VAL A 1 95 ? 19.070 3.703 -12.949 1.00 88.00 95 VAL A C 1
ATOM 748 O O . VAL A 1 95 ? 18.030 3.433 -12.353 1.00 88.00 95 VAL A O 1
ATOM 751 N N . VAL A 1 96 ? 20.005 4.494 -12.418 1.00 90.75 96 VAL A N 1
ATOM 752 C CA . VAL A 1 96 ? 19.883 5.079 -11.073 1.00 90.75 96 VAL A CA 1
ATOM 753 C C . VAL A 1 96 ? 18.729 6.084 -11.009 1.00 90.75 96 VAL A C 1
ATOM 755 O O . VAL A 1 96 ? 17.912 6.023 -10.088 1.00 90.75 96 VAL A O 1
ATOM 758 N N . LEU A 1 97 ? 18.617 6.986 -11.988 1.00 91.06 97 LEU A N 1
ATOM 759 C CA . LEU A 1 97 ? 17.527 7.967 -12.047 1.00 91.06 97 LEU A CA 1
ATOM 760 C C . LEU A 1 97 ? 16.161 7.287 -12.185 1.00 91.06 97 LEU A C 1
ATOM 762 O O . LEU A 1 97 ? 15.237 7.603 -11.441 1.00 91.06 97 LEU A O 1
ATOM 766 N N . PHE A 1 98 ? 16.041 6.309 -13.079 1.00 88.75 98 PHE A N 1
ATOM 767 C CA . PHE A 1 98 ? 14.785 5.599 -13.297 1.00 88.75 98 PHE A CA 1
ATOM 768 C C . PHE A 1 98 ? 14.408 4.707 -12.104 1.00 88.75 98 PHE A C 1
ATOM 770 O O . PHE A 1 98 ? 13.270 4.729 -11.636 1.00 88.75 98 PHE A O 1
ATOM 777 N N . GLY A 1 99 ? 15.380 3.983 -11.543 1.00 87.44 99 GLY A N 1
ATOM 778 C CA . GLY A 1 99 ? 15.178 3.152 -10.357 1.00 87.44 99 GLY A CA 1
ATOM 779 C C . GLY A 1 99 ? 14.783 3.972 -9.127 1.00 87.44 99 GLY A C 1
ATOM 780 O O . GLY A 1 99 ? 13.862 3.590 -8.401 1.00 87.44 99 GLY A O 1
ATOM 781 N N . SER A 1 100 ? 15.424 5.125 -8.906 1.00 91.31 100 SER A N 1
ATOM 782 C CA . SER A 1 100 ? 15.053 6.036 -7.813 1.00 91.31 100 SER A CA 1
ATOM 783 C C . SER A 1 100 ? 13.655 6.625 -7.999 1.00 91.31 100 SER A C 1
ATOM 785 O O . SER A 1 100 ? 12.883 6.633 -7.041 1.00 91.31 100 SER A O 1
ATOM 787 N N . TYR A 1 101 ? 13.288 7.025 -9.219 1.00 90.12 101 TYR A N 1
ATOM 788 C CA . TYR A 1 101 ? 11.947 7.516 -9.543 1.00 90.12 101 TYR A CA 1
ATOM 789 C C . TYR A 1 101 ? 10.854 6.484 -9.223 1.00 90.12 101 TYR A C 1
ATOM 791 O O . TYR A 1 101 ? 9.938 6.782 -8.451 1.00 90.12 101 TYR A O 1
ATOM 799 N N . ILE A 1 102 ? 10.988 5.253 -9.734 1.00 87.44 102 ILE A N 1
ATOM 800 C CA . ILE A 1 102 ? 10.022 4.172 -9.474 1.00 87.44 102 ILE A CA 1
ATOM 801 C C . ILE A 1 102 ? 9.937 3.876 -7.976 1.00 87.44 102 ILE A C 1
ATOM 803 O O . ILE A 1 102 ? 8.842 3.714 -7.436 1.00 87.44 102 ILE A O 1
ATOM 807 N N . THR A 1 103 ? 11.080 3.831 -7.287 1.00 86.69 103 THR A N 1
ATOM 808 C CA . THR A 1 103 ? 11.117 3.526 -5.851 1.00 86.69 103 THR A CA 1
ATOM 809 C C . THR A 1 103 ? 10.414 4.606 -5.035 1.00 86.69 103 THR A C 1
ATOM 811 O O . THR A 1 103 ? 9.604 4.276 -4.171 1.00 86.69 103 THR A O 1
ATOM 814 N N . LEU A 1 104 ? 10.676 5.886 -5.317 1.00 89.44 104 LEU A N 1
ATOM 815 C CA . LEU A 1 104 ? 10.046 7.005 -4.612 1.00 89.44 104 LEU A CA 1
ATOM 816 C C . LEU A 1 104 ? 8.529 7.040 -4.827 1.00 89.44 104 LEU A C 1
ATOM 818 O O . LEU A 1 104 ? 7.798 7.322 -3.880 1.00 89.44 104 LEU A O 1
ATOM 822 N N . MET A 1 105 ? 8.057 6.701 -6.030 1.00 86.06 105 MET A N 1
ATOM 823 C CA . MET A 1 105 ? 6.624 6.621 -6.328 1.00 86.06 105 MET A CA 1
ATOM 824 C C . MET A 1 105 ? 5.950 5.398 -5.692 1.00 86.06 105 MET A C 1
ATOM 826 O O . MET A 1 105 ? 4.874 5.520 -5.108 1.00 86.06 105 MET A O 1
ATOM 830 N N . ALA A 1 106 ? 6.569 4.217 -5.760 1.00 85.38 106 ALA A N 1
ATOM 831 C CA . ALA A 1 106 ? 5.972 2.978 -5.257 1.00 85.38 106 ALA A CA 1
ATOM 832 C C . ALA A 1 106 ? 6.013 2.864 -3.723 1.00 85.38 106 ALA A C 1
ATOM 834 O O . ALA A 1 106 ? 5.132 2.249 -3.116 1.00 85.38 106 ALA A O 1
ATOM 835 N N . PHE A 1 107 ? 7.019 3.455 -3.075 1.00 87.81 107 PHE A N 1
ATOM 836 C CA . PHE A 1 107 ? 7.222 3.352 -1.630 1.00 87.81 107 PHE A CA 1
ATOM 837 C C . PHE A 1 107 ? 6.019 3.796 -0.773 1.00 87.81 107 PHE A C 1
ATOM 839 O O . PHE A 1 107 ? 5.604 3.007 0.082 1.00 87.81 107 PHE A O 1
ATOM 846 N N . PRO A 1 108 ? 5.423 4.995 -0.954 1.00 88.75 108 PRO A N 1
ATOM 847 C CA . PRO A 1 108 ? 4.268 5.410 -0.157 1.00 88.75 108 PRO A CA 1
ATOM 848 C C . PRO A 1 108 ? 3.051 4.503 -0.380 1.00 88.75 108 PRO A C 1
ATOM 850 O O . PRO A 1 108 ? 2.337 4.204 0.577 1.00 88.75 108 PRO A O 1
ATOM 853 N N . LEU A 1 109 ? 2.855 4.000 -1.605 1.00 87.88 109 LEU A N 1
ATOM 854 C CA . LEU A 1 109 ? 1.755 3.090 -1.948 1.00 87.88 109 LEU A CA 1
ATOM 855 C C . LEU A 1 109 ? 1.883 1.759 -1.199 1.00 87.88 109 LEU A C 1
ATOM 857 O O . LEU A 1 109 ? 0.923 1.275 -0.597 1.00 87.88 109 LEU A O 1
ATOM 861 N N . VAL A 1 110 ? 3.094 1.198 -1.169 1.00 88.75 110 VAL A N 1
ATOM 862 C CA . VAL A 1 110 ? 3.374 -0.045 -0.441 1.00 88.75 110 VAL A CA 1
ATOM 863 C C . VAL A 1 110 ? 3.256 0.157 1.067 1.00 88.75 110 VAL A C 1
ATOM 865 O O . VAL A 1 110 ? 2.659 -0.675 1.748 1.00 88.75 110 VAL A O 1
ATOM 868 N N . ARG A 1 111 ? 3.753 1.283 1.596 1.00 89.38 111 ARG A N 1
ATOM 869 C CA . ARG A 1 111 ? 3.620 1.624 3.021 1.00 89.38 111 ARG A CA 1
ATOM 870 C C . ARG A 1 111 ? 2.161 1.741 3.450 1.00 89.38 111 ARG A C 1
ATOM 872 O O . ARG A 1 111 ? 1.822 1.250 4.528 1.00 89.38 111 ARG A O 1
ATOM 879 N N . LEU A 1 112 ? 1.313 2.358 2.629 1.00 90.00 112 LEU A N 1
ATOM 880 C CA . LEU A 1 112 ? -0.120 2.469 2.898 1.00 90.00 112 LEU A CA 1
ATOM 881 C C . LEU A 1 112 ? -0.769 1.082 3.009 1.00 90.00 112 LEU A C 1
ATOM 883 O O . LEU A 1 112 ? -1.423 0.791 4.011 1.00 90.00 112 LEU A O 1
ATOM 887 N N . ASN A 1 113 ? -0.511 0.209 2.033 1.00 90.31 113 ASN A N 1
ATOM 888 C CA . ASN A 1 113 ? -1.034 -1.157 2.009 1.00 90.31 113 ASN A CA 1
ATOM 889 C C . ASN A 1 113 ? -0.543 -1.984 3.213 1.00 90.31 113 ASN A C 1
ATOM 891 O O . ASN A 1 113 ? -1.341 -2.600 3.920 1.00 90.31 113 ASN A O 1
ATOM 895 N N . ASP A 1 114 ? 0.757 -1.942 3.519 1.00 89.81 114 ASP A N 1
ATOM 896 C CA . ASP A 1 114 ? 1.329 -2.637 4.680 1.00 89.81 114 ASP A CA 1
ATOM 897 C C . ASP A 1 114 ? 0.686 -2.184 5.996 1.00 89.81 114 ASP A C 1
ATOM 899 O O . ASP A 1 114 ? 0.351 -3.005 6.854 1.00 89.81 114 ASP A O 1
ATOM 903 N N . THR A 1 115 ? 0.506 -0.870 6.149 1.00 90.62 115 THR A N 1
ATOM 904 C CA . THR A 1 115 ? -0.080 -0.277 7.356 1.00 90.62 115 THR A CA 1
ATOM 905 C C . THR A 1 115 ? -1.548 -0.670 7.481 1.00 90.62 115 THR A C 1
ATOM 907 O O . THR A 1 115 ? -1.989 -1.071 8.559 1.00 90.62 115 THR A O 1
ATOM 910 N N . SER A 1 116 ? -2.290 -0.661 6.370 1.00 90.31 116 SER A N 1
ATOM 911 C CA . SER A 1 116 ? -3.679 -1.120 6.344 1.00 90.31 116 SER A CA 1
ATOM 912 C C . SER A 1 116 ? -3.811 -2.599 6.696 1.00 90.31 116 SER A C 1
ATOM 914 O O . SER A 1 116 ? -4.736 -2.963 7.415 1.00 90.31 116 SER A O 1
ATOM 916 N N . ARG A 1 117 ? -2.890 -3.457 6.239 1.00 89.81 117 ARG A N 1
ATOM 917 C CA . ARG A 1 117 ? -2.887 -4.895 6.570 1.00 89.81 117 ARG A CA 1
ATOM 918 C C . ARG A 1 117 ? -2.476 -5.174 8.017 1.00 89.81 117 ARG A C 1
ATOM 920 O O . ARG A 1 117 ? -2.836 -6.216 8.565 1.00 89.81 117 ARG A O 1
ATOM 927 N N . ALA A 1 118 ? -1.717 -4.274 8.641 1.00 91.94 118 ALA A N 1
ATOM 928 C CA . ALA A 1 118 ? -1.340 -4.383 10.048 1.00 91.94 118 ALA A CA 1
ATOM 929 C C . ALA A 1 118 ? -2.473 -3.961 11.000 1.00 91.94 118 ALA A C 1
ATOM 931 O O . ALA A 1 118 ? -2.548 -4.482 12.114 1.00 91.94 118 ALA A O 1
ATOM 932 N N . LEU A 1 119 ? -3.367 -3.068 10.560 1.00 91.38 119 LEU A N 1
ATOM 933 C CA . LEU A 1 119 ? -4.426 -2.486 11.387 1.00 91.38 119 LEU A CA 1
ATOM 934 C C . LEU A 1 119 ? -5.343 -3.534 12.057 1.00 91.38 119 LEU A C 1
ATOM 936 O O . LEU A 1 119 ? -5.506 -3.446 13.276 1.00 91.38 119 LEU A O 1
ATOM 940 N N . PRO A 1 120 ? -5.852 -4.578 11.362 1.00 91.38 120 PRO A N 1
ATOM 941 C CA . PRO A 1 120 ? -6.681 -5.603 11.999 1.00 91.38 120 PRO A CA 1
ATOM 942 C C . PRO A 1 120 ? -5.964 -6.332 13.135 1.00 91.38 120 PRO A C 1
ATOM 944 O O . PRO A 1 120 ? -6.586 -6.664 14.131 1.00 91.38 120 PRO A O 1
ATOM 947 N N . ARG A 1 121 ? -4.642 -6.544 13.039 1.00 92.06 121 ARG A N 1
ATOM 948 C CA . ARG A 1 121 ? -3.875 -7.222 14.100 1.00 92.06 121 ARG A CA 1
ATOM 949 C C . ARG A 1 121 ? -3.785 -6.375 15.365 1.00 92.06 121 ARG A C 1
ATOM 951 O O . ARG A 1 121 ? -3.844 -6.913 16.465 1.00 92.06 121 ARG A O 1
ATOM 958 N N . ILE A 1 122 ? -3.639 -5.060 15.204 1.00 91.25 122 ILE A N 1
ATOM 959 C CA . ILE A 1 122 ? -3.604 -4.115 16.325 1.00 91.25 122 ILE A CA 1
ATOM 960 C C . ILE A 1 122 ? -4.982 -4.058 16.992 1.00 91.25 122 ILE A C 1
ATOM 962 O O . ILE A 1 122 ? -5.067 -4.120 18.216 1.00 91.25 122 ILE A O 1
ATOM 966 N N . ILE A 1 123 ? -6.055 -4.004 16.195 1.00 91.44 123 ILE A N 1
ATOM 967 C CA . ILE A 1 123 ? -7.431 -4.032 16.708 1.00 91.44 123 ILE A CA 1
ATOM 968 C C . ILE A 1 123 ? -7.708 -5.362 17.412 1.00 91.44 123 ILE A C 1
ATOM 970 O O . ILE A 1 123 ? -8.236 -5.351 18.515 1.00 91.44 123 ILE A O 1
ATOM 974 N N . HIS A 1 124 ? -7.276 -6.488 16.848 1.00 92.44 124 HIS A N 1
ATOM 975 C CA . HIS A 1 124 ? -7.419 -7.804 17.466 1.00 92.44 124 HIS A CA 1
ATOM 976 C C . HIS A 1 124 ? -6.727 -7.884 18.835 1.00 92.44 124 HIS A C 1
ATOM 978 O O . HIS A 1 124 ? -7.300 -8.372 19.808 1.00 92.44 124 HIS A O 1
ATOM 984 N N . ALA A 1 125 ? -5.506 -7.349 18.943 1.00 90.38 125 ALA A N 1
ATOM 985 C CA . ALA A 1 125 ? -4.799 -7.258 20.218 1.00 90.38 125 ALA A CA 1
ATOM 986 C C . ALA A 1 125 ? -5.544 -6.364 21.226 1.00 90.38 125 ALA A C 1
ATOM 988 O O . ALA A 1 125 ? -5.581 -6.679 22.415 1.00 90.38 125 ALA A O 1
ATOM 989 N N . LEU A 1 126 ? -6.177 -5.282 20.757 1.00 88.56 126 LEU A N 1
ATOM 990 C CA . LEU A 1 126 ? -7.016 -4.417 21.586 1.00 88.56 126 LEU A CA 1
ATOM 991 C C . LEU A 1 126 ? -8.298 -5.129 22.046 1.00 88.56 126 LEU A C 1
ATOM 993 O O . LEU A 1 126 ? -8.635 -5.038 23.221 1.00 88.56 126 LEU A O 1
ATOM 997 N N . VAL A 1 127 ? -8.977 -5.873 21.164 1.00 90.56 127 VAL A N 1
ATOM 998 C CA . VAL A 1 127 ? -10.149 -6.706 21.501 1.00 90.56 127 VAL A CA 1
ATOM 999 C C . VAL A 1 127 ? -9.778 -7.705 22.597 1.00 90.56 127 VAL A C 1
ATOM 1001 O O . VAL A 1 127 ? -10.476 -7.799 23.603 1.00 90.56 127 VAL A O 1
ATOM 1004 N N . ALA A 1 128 ? -8.647 -8.400 22.443 1.00 89.81 128 ALA A N 1
ATOM 1005 C CA . ALA A 1 128 ? -8.156 -9.353 23.436 1.00 89.81 128 ALA A CA 1
ATOM 1006 C C . ALA A 1 128 ? -7.796 -8.679 24.772 1.00 89.81 128 ALA A C 1
ATOM 1008 O O . ALA A 1 128 ? -8.065 -9.233 25.836 1.00 89.81 128 ALA A O 1
ATOM 1009 N N . ALA A 1 129 ? -7.210 -7.478 24.738 1.00 86.81 129 ALA A N 1
ATOM 1010 C CA . ALA A 1 129 ? -6.913 -6.712 25.945 1.00 86.81 129 ALA A CA 1
ATOM 1011 C C . ALA A 1 129 ? -8.192 -6.279 26.678 1.00 86.81 129 ALA A C 1
ATOM 1013 O O . ALA A 1 129 ? -8.250 -6.398 27.899 1.00 86.81 129 ALA A O 1
ATOM 1014 N N . VAL A 1 130 ? -9.216 -5.829 25.943 1.00 85.75 130 VAL A N 1
ATOM 1015 C CA . VAL A 1 130 ? -10.514 -5.438 26.513 1.00 85.75 130 VAL A CA 1
ATOM 1016 C C . VAL A 1 130 ? -11.235 -6.643 27.112 1.00 85.75 130 VAL A C 1
ATOM 1018 O O . VAL A 1 130 ? -11.667 -6.545 28.251 1.00 85.75 130 VAL A O 1
ATOM 1021 N N . GLY A 1 131 ? -11.277 -7.789 26.425 1.00 85.25 131 GLY A N 1
ATOM 1022 C CA . GLY A 1 131 ? -11.932 -8.999 26.948 1.00 85.25 131 GLY A CA 1
ATOM 1023 C C . GLY A 1 131 ? -11.240 -9.634 28.163 1.00 85.25 131 GLY A C 1
ATOM 1024 O O . GLY A 1 131 ? -11.833 -10.451 28.862 1.00 85.25 131 GLY A O 1
ATOM 1025 N N . ASN A 1 132 ? -9.983 -9.272 28.442 1.00 85.75 132 ASN A N 1
ATOM 1026 C CA . ASN A 1 132 ? -9.285 -9.688 29.662 1.00 85.75 132 ASN A CA 1
ATOM 1027 C C . ASN A 1 132 ? -9.600 -8.788 30.870 1.00 85.75 132 ASN A C 1
ATOM 1029 O O . ASN A 1 132 ? -9.306 -9.167 32.010 1.00 85.75 132 ASN A O 1
ATOM 1033 N N . LEU A 1 133 ? -10.168 -7.599 30.650 1.00 81.50 133 LEU A N 1
ATOM 1034 C CA . LEU A 1 133 ? -10.610 -6.726 31.729 1.00 81.50 133 LEU A CA 1
ATOM 1035 C C . LEU A 1 133 ? -11.957 -7.248 32.229 1.00 81.50 133 LEU A C 1
ATOM 1037 O O . LEU A 1 133 ? -12.955 -7.140 31.537 1.00 81.50 133 LEU A O 1
ATOM 1041 N N . LYS A 1 134 ? -11.995 -7.812 33.441 1.00 70.62 134 LYS A N 1
ATOM 1042 C CA . LYS A 1 134 ? -13.252 -8.234 34.075 1.00 70.62 134 LYS A CA 1
ATOM 1043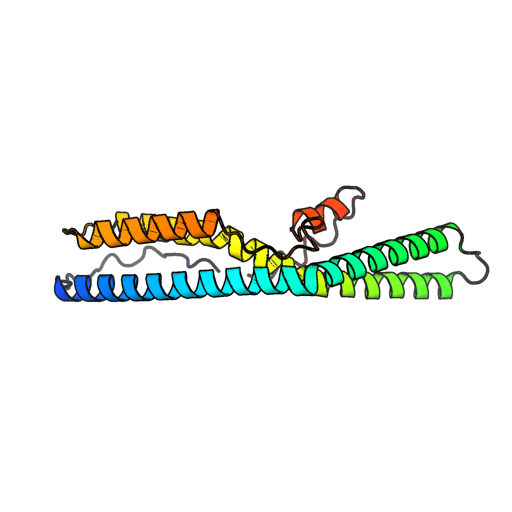 C C . LYS A 1 134 ? -14.084 -7.004 34.440 1.00 70.62 134 LYS A C 1
ATOM 1045 O O . LYS A 1 134 ? -13.962 -6.506 35.562 1.00 70.62 134 LYS A O 1
ATOM 1050 N N . PHE A 1 135 ? -14.908 -6.513 33.521 1.00 70.75 135 PHE A N 1
ATOM 1051 C CA . PHE A 1 135 ? -15.974 -5.585 33.863 1.00 70.75 135 PHE A CA 1
ATOM 1052 C C . PHE A 1 135 ? -17.270 -6.362 34.098 1.00 70.75 135 PHE A C 1
ATOM 1054 O O . PHE A 1 135 ? -17.504 -7.449 33.581 1.00 70.75 135 PHE A O 1
ATOM 1061 N N . ASP A 1 136 ? -18.107 -5.827 34.976 1.00 64.06 136 ASP A N 1
ATOM 1062 C CA . ASP A 1 136 ? -19.437 -6.364 35.216 1.00 64.06 136 ASP A CA 1
ATOM 1063 C C . ASP A 1 136 ? -20.416 -5.449 34.481 1.00 64.06 136 ASP A C 1
ATOM 1065 O O . ASP A 1 136 ? -20.708 -4.340 34.937 1.00 64.06 136 ASP A O 1
ATOM 1069 N N . GLY A 1 137 ? -20.853 -5.834 33.277 1.00 72.38 137 GLY A N 1
ATOM 1070 C CA . GLY A 1 137 ? -21.924 -5.087 32.626 1.00 72.3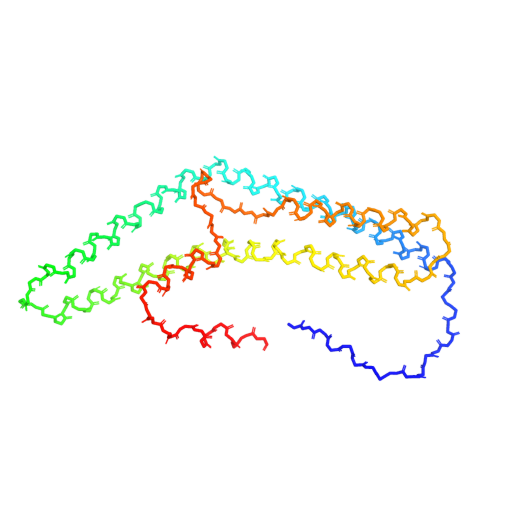8 137 GLY A CA 1
ATOM 1071 C C . GLY A 1 137 ? -22.135 -5.282 31.130 1.00 72.38 137 GLY A C 1
ATOM 1072 O O . GLY A 1 137 ? -21.245 -5.608 30.351 1.00 72.38 137 GLY A O 1
ATOM 1073 N N . LYS A 1 138 ? -23.359 -4.940 30.712 1.00 80.94 138 LYS A N 1
ATOM 1074 C CA . LYS A 1 138 ? -23.810 -4.877 29.309 1.00 80.94 138 LYS A CA 1
ATOM 1075 C C . LYS A 1 138 ? -22.932 -3.974 28.426 1.00 80.94 138 LYS A C 1
ATOM 1077 O O . LYS A 1 138 ? -22.844 -4.203 27.224 1.00 80.94 138 LYS A O 1
ATOM 1082 N N . ASN A 1 139 ? -22.287 -2.961 29.008 1.00 78.56 139 ASN A N 1
ATOM 1083 C CA . ASN A 1 139 ? -21.467 -1.993 28.273 1.00 78.56 139 ASN A CA 1
ATOM 1084 C C . ASN A 1 139 ? -20.174 -2.609 27.721 1.00 78.56 139 ASN A C 1
ATOM 1086 O O . ASN A 1 139 ? -19.748 -2.235 26.631 1.00 78.56 139 ASN A O 1
ATOM 1090 N N . GLU A 1 140 ? -19.583 -3.578 28.427 1.00 82.44 140 GLU A N 1
ATOM 1091 C CA . GLU A 1 140 ? -18.394 -4.294 27.954 1.00 82.44 140 GLU A CA 1
ATOM 1092 C C . GLU A 1 140 ? -18.722 -5.106 26.701 1.00 82.44 140 GLU A C 1
ATOM 1094 O O . GLU A 1 140 ? -18.070 -4.954 25.670 1.00 82.44 140 GLU A O 1
ATOM 1099 N N . PHE A 1 141 ? -19.817 -5.869 26.751 1.00 86.19 141 PHE A N 1
ATOM 1100 C CA . PHE A 1 141 ? -20.296 -6.650 25.614 1.00 86.19 141 PHE A CA 1
ATOM 1101 C C . PHE A 1 141 ? -20.569 -5.773 24.382 1.00 86.19 141 PHE A C 1
ATOM 1103 O O . PHE A 1 141 ? -20.234 -6.141 23.255 1.00 86.19 141 PHE A O 1
ATOM 1110 N N . HIS A 1 142 ? -21.150 -4.583 24.579 1.00 87.62 142 HIS A N 1
ATOM 1111 C CA . HIS A 1 142 ? -21.361 -3.631 23.487 1.00 87.62 142 HIS A CA 1
ATOM 1112 C C . HIS A 1 142 ? -20.044 -3.113 22.894 1.00 87.62 142 HIS A C 1
ATOM 1114 O O . HIS A 1 142 ? -19.926 -3.046 21.667 1.00 87.62 142 HIS A O 1
ATOM 1120 N N . LEU A 1 143 ? -19.060 -2.770 23.729 1.00 87.81 143 LEU A N 1
ATOM 1121 C CA . LEU A 1 143 ? -17.754 -2.297 23.269 1.00 87.81 143 LEU A CA 1
ATOM 1122 C C . LEU A 1 143 ? -16.990 -3.395 22.521 1.00 87.81 143 LEU A C 1
ATOM 1124 O O . LEU A 1 143 ? -16.484 -3.143 21.427 1.00 87.81 143 LEU A O 1
ATOM 1128 N N . GLU A 1 144 ? -16.949 -4.607 23.071 1.00 90.69 144 GLU A N 1
ATOM 1129 C CA . GLU A 1 144 ? -16.284 -5.754 22.451 1.00 90.69 144 GLU A CA 1
ATOM 1130 C C . GLU A 1 144 ? -16.913 -6.086 21.091 1.00 90.69 144 GLU A C 1
ATOM 1132 O O . GLU A 1 144 ? -16.207 -6.236 20.092 1.00 90.69 144 GLU A O 1
ATOM 1137 N N . ASN A 1 145 ? -18.246 -6.126 21.013 1.00 92.12 145 ASN A N 1
ATOM 1138 C CA . ASN A 1 145 ? -18.952 -6.385 19.761 1.00 92.12 145 ASN A CA 1
ATOM 1139 C C . ASN A 1 145 ? -18.691 -5.288 18.713 1.00 92.12 145 ASN A C 1
ATOM 1141 O O . ASN A 1 145 ? -18.510 -5.588 17.532 1.00 92.12 145 ASN A O 1
ATOM 1145 N N . ASN A 1 146 ? -18.624 -4.018 19.125 1.00 91.81 146 ASN A N 1
ATOM 1146 C CA . ASN A 1 146 ? -18.278 -2.918 18.222 1.00 91.81 146 ASN A CA 1
ATOM 1147 C C . ASN A 1 146 ? -16.820 -3.001 17.743 1.00 91.81 146 ASN A C 1
ATOM 1149 O O . ASN A 1 146 ? -16.559 -2.764 16.564 1.00 91.81 146 ASN A O 1
ATOM 1153 N N . LEU A 1 147 ? -15.882 -3.374 18.619 1.00 92.50 147 LEU A N 1
ATOM 1154 C CA . LEU A 1 147 ? -14.478 -3.582 18.256 1.00 92.50 147 LEU A CA 1
ATOM 1155 C C . LEU A 1 147 ? -14.312 -4.740 17.268 1.00 92.50 147 LEU A C 1
ATOM 1157 O O . LEU A 1 147 ? -13.610 -4.578 16.274 1.00 92.50 147 LEU A O 1
ATOM 1161 N N . ARG A 1 148 ? -14.997 -5.869 17.490 1.00 93.69 148 ARG A N 1
ATOM 1162 C CA . ARG A 1 148 ? -14.996 -7.014 16.562 1.00 93.69 148 ARG A CA 1
ATOM 1163 C C . ARG A 1 148 ? -15.555 -6.635 15.192 1.00 93.69 148 ARG A C 1
ATOM 1165 O O . ARG A 1 148 ? -14.941 -6.933 14.176 1.00 93.69 148 ARG A O 1
ATOM 1172 N N . ARG A 1 149 ? -16.668 -5.893 15.150 1.00 94.00 149 ARG A N 1
ATOM 1173 C CA . ARG A 1 149 ? -17.223 -5.369 13.887 1.00 94.00 149 ARG A CA 1
ATOM 1174 C C . ARG A 1 149 ? -16.248 -4.444 13.165 1.00 94.00 149 ARG A C 1
ATOM 1176 O O . ARG A 1 149 ? -16.160 -4.484 11.940 1.00 94.00 149 ARG A O 1
ATOM 1183 N N . PHE A 1 150 ? -15.533 -3.604 13.910 1.00 93.06 150 PHE A N 1
ATOM 1184 C CA . PHE A 1 150 ? -14.510 -2.741 13.335 1.00 93.06 150 PHE A CA 1
ATOM 1185 C C . PHE A 1 150 ? -13.313 -3.550 12.813 1.00 93.06 150 PHE A C 1
ATOM 1187 O O . PHE A 1 150 ? -12.846 -3.282 11.710 1.00 93.06 150 PHE A O 1
ATOM 1194 N N . GLU A 1 151 ? -12.870 -4.581 13.540 1.00 93.69 151 GLU A N 1
ATOM 1195 C CA . GLU A 1 151 ? -11.839 -5.523 13.084 1.00 93.69 151 GLU A CA 1
ATOM 1196 C C . GLU A 1 151 ? -12.232 -6.188 11.759 1.00 93.69 151 GLU A C 1
ATOM 1198 O O . GLU A 1 151 ? -11.450 -6.161 10.803 1.00 93.69 151 GLU A O 1
ATOM 1203 N N . ASP A 1 152 ? -13.451 -6.729 11.683 1.00 93.19 152 ASP A N 1
ATOM 1204 C CA . ASP A 1 152 ? -13.984 -7.368 10.478 1.00 93.19 152 ASP A CA 1
ATOM 1205 C C . ASP A 1 152 ? -14.030 -6.382 9.305 1.00 93.19 152 ASP A C 1
ATOM 1207 O O . ASP A 1 152 ? -13.597 -6.716 8.201 1.00 93.19 152 ASP A O 1
ATOM 1211 N N . CYS A 1 153 ? -14.462 -5.142 9.555 1.00 91.38 153 CYS A N 1
ATOM 1212 C CA . CYS A 1 153 ? -14.477 -4.079 8.552 1.00 91.38 153 CYS A CA 1
ATOM 1213 C C . CYS A 1 153 ? -13.068 -3.730 8.046 1.00 91.38 153 CYS A C 1
ATOM 1215 O O . CYS A 1 153 ? -12.868 -3.574 6.841 1.00 91.38 153 CYS A O 1
ATOM 1217 N N . CYS A 1 154 ? -12.080 -3.624 8.937 1.00 91.19 154 CYS A N 1
ATOM 1218 C CA . CYS A 1 154 ? -10.692 -3.370 8.544 1.00 91.19 154 CYS A CA 1
ATOM 1219 C C . CYS A 1 154 ? -10.078 -4.556 7.791 1.00 91.19 154 CYS A C 1
ATOM 1221 O O . CYS A 1 154 ? -9.197 -4.365 6.952 1.00 91.19 154 CYS A O 1
ATOM 1223 N N . ARG A 1 155 ? -10.519 -5.785 8.084 1.00 90.69 155 ARG A N 1
ATOM 1224 C CA . ARG A 1 155 ? -10.080 -6.989 7.372 1.00 90.69 155 ARG A CA 1
ATOM 1225 C C . ARG A 1 155 ? -10.704 -7.081 5.978 1.00 90.69 155 ARG A C 1
ATOM 1227 O O . ARG A 1 155 ? -10.011 -7.508 5.058 1.00 90.69 155 ARG A O 1
ATOM 1234 N N . SER A 1 156 ? -11.968 -6.685 5.812 1.00 91.12 156 SER A N 1
ATOM 1235 C CA . SER A 1 156 ? -12.641 -6.680 4.507 1.00 91.12 156 SER A CA 1
ATOM 1236 C C . SER A 1 156 ? -12.197 -5.522 3.614 1.00 91.12 156 SER A C 1
ATOM 1238 O O . SER A 1 156 ? -12.095 -5.697 2.404 1.00 91.12 156 SER A O 1
ATOM 1240 N N . ASN A 1 157 ? -11.907 -4.356 4.199 1.00 89.00 157 ASN A N 1
ATOM 1241 C CA . ASN A 1 157 ? -11.597 -3.127 3.468 1.00 89.00 157 ASN A CA 1
ATOM 1242 C C . ASN A 1 157 ? -10.123 -2.745 3.624 1.00 89.00 157 ASN A C 1
ATOM 1244 O O . ASN A 1 157 ? -9.769 -1.751 4.261 1.00 89.00 157 ASN A O 1
ATOM 1248 N N . VAL A 1 158 ? -9.241 -3.552 3.034 1.00 88.56 158 VAL A N 1
ATOM 1249 C CA . VAL A 1 158 ? -7.815 -3.217 2.983 1.00 88.56 158 VAL A CA 1
ATOM 1250 C C . VAL A 1 158 ? -7.607 -2.068 1.997 1.00 88.56 158 VAL A C 1
ATOM 1252 O O . VAL A 1 158 ? -7.918 -2.186 0.812 1.00 88.56 158 VAL A O 1
ATOM 1255 N N . LEU A 1 159 ? -7.042 -0.963 2.485 1.00 87.94 159 LEU A N 1
ATOM 1256 C CA . LEU A 1 159 ? -6.653 0.177 1.662 1.00 87.94 159 LEU A CA 1
ATOM 1257 C C . LEU A 1 159 ? -5.558 -0.263 0.692 1.00 87.94 159 LEU A C 1
ATOM 1259 O O . LEU A 1 159 ? -4.405 -0.471 1.073 1.00 87.94 159 LEU A O 1
ATOM 1263 N N . SER A 1 160 ? -5.935 -0.385 -0.574 1.00 86.06 160 SER A N 1
ATOM 1264 C CA . SER A 1 160 ? -5.022 -0.653 -1.675 1.00 86.06 160 SER A CA 1
ATOM 1265 C C . SER A 1 160 ? -5.240 0.391 -2.764 1.00 86.06 160 SER A C 1
ATOM 1267 O O . SER A 1 160 ? -6.369 0.747 -3.103 1.00 86.06 160 SER A O 1
ATOM 1269 N N . LEU A 1 161 ? -4.139 0.926 -3.287 1.00 83.56 161 LEU A N 1
ATOM 1270 C CA . LEU A 1 161 ? -4.168 1.779 -4.467 1.00 83.56 161 LEU A CA 1
ATOM 1271 C C . LEU A 1 161 ? -3.859 0.901 -5.678 1.00 83.56 161 LEU A C 1
ATOM 1273 O O . LEU A 1 161 ? -2.846 0.197 -5.685 1.00 83.56 161 LEU A O 1
ATOM 1277 N N . HIS A 1 162 ? -4.749 0.908 -6.668 1.00 81.75 162 HIS A N 1
ATOM 1278 C CA . HIS A 1 162 ? -4.677 0.018 -7.822 1.00 81.75 162 HIS A CA 1
ATOM 1279 C C . HIS A 1 162 ? -4.859 0.766 -9.149 1.00 81.75 162 HIS A C 1
ATOM 1281 O O . HIS A 1 162 ? -5.748 1.609 -9.309 1.00 81.75 162 HIS A O 1
ATOM 1287 N N . GLY A 1 163 ? -4.044 0.409 -10.142 1.00 74.44 163 GLY A N 1
ATOM 1288 C CA . GLY A 1 163 ? -4.171 0.909 -11.512 1.00 74.44 163 GLY A CA 1
ATOM 1289 C C . GLY A 1 163 ? -5.286 0.176 -12.255 1.00 74.44 163 GLY A C 1
ATOM 1290 O O . GLY A 1 163 ? -5.021 -0.850 -12.875 1.00 74.44 163 GLY A O 1
ATOM 1291 N N . GLN A 1 164 ? -6.534 0.653 -12.143 1.00 78.56 164 GLN A N 1
ATOM 1292 C CA . GLN A 1 164 ? -7.724 0.027 -12.754 1.00 78.56 164 GLN A CA 1
ATOM 1293 C C . GLN A 1 164 ? -7.861 -1.482 -12.464 1.00 78.56 164 GLN A C 1
ATOM 1295 O O . GLN A 1 164 ? -8.196 -2.254 -13.352 1.00 78.56 164 GLN A O 1
ATOM 1300 N N . GLN A 1 165 ? -7.586 -1.918 -11.230 1.00 78.69 165 GLN A N 1
ATOM 1301 C CA . GLN A 1 165 ? -7.662 -3.331 -10.808 1.00 78.69 165 GLN A CA 1
ATOM 1302 C C . GLN A 1 165 ? -6.636 -4.284 -11.463 1.00 78.69 165 GLN A C 1
ATOM 1304 O O . GLN A 1 165 ? -6.529 -5.429 -11.034 1.00 78.69 165 GLN A O 1
ATOM 1309 N N . PHE A 1 166 ? -5.842 -3.838 -12.443 1.00 76.56 166 PHE A N 1
ATOM 1310 C CA . PHE A 1 166 ? -4.828 -4.675 -13.100 1.00 76.56 166 PHE A CA 1
ATOM 1311 C C . PHE A 1 166 ? -3.529 -4.790 -12.298 1.00 76.56 166 PHE A C 1
ATOM 1313 O O . PHE A 1 166 ? -2.852 -5.814 -12.355 1.00 76.56 166 PHE A O 1
ATOM 1320 N N . ILE A 1 167 ? -3.162 -3.729 -11.574 1.00 76.00 167 ILE A N 1
ATOM 1321 C CA . ILE A 1 167 ? -1.885 -3.635 -10.861 1.00 76.00 167 ILE A CA 1
ATOM 1322 C C . ILE A 1 167 ? -2.160 -3.315 -9.400 1.00 76.00 167 ILE A C 1
ATOM 1324 O O . ILE A 1 167 ? -2.681 -2.242 -9.087 1.00 76.00 167 ILE A O 1
ATOM 1328 N N . GLU A 1 168 ? -1.773 -4.232 -8.514 1.00 77.94 168 GLU A N 1
ATOM 1329 C CA . GLU A 1 168 ? -1.790 -4.025 -7.068 1.00 77.94 168 GLU A CA 1
ATOM 1330 C C . GLU A 1 168 ? -0.362 -3.766 -6.569 1.00 77.94 168 GLU A C 1
ATOM 1332 O O . GLU A 1 168 ? 0.518 -4.632 -6.645 1.00 77.94 168 GLU A O 1
ATOM 1337 N N . TYR A 1 169 ? -0.122 -2.571 -6.024 1.00 73.88 169 TYR A N 1
ATOM 1338 C CA . TYR A 1 169 ? 1.170 -2.218 -5.437 1.00 73.88 169 TYR A CA 1
ATOM 1339 C C . TYR A 1 169 ? 1.339 -2.917 -4.081 1.00 73.88 169 TYR A C 1
ATOM 1341 O O . TYR A 1 169 ? 0.873 -2.466 -3.031 1.00 73.88 169 TYR A O 1
ATOM 1349 N N . THR A 1 170 ? 2.022 -4.057 -4.100 1.00 77.88 170 THR A N 1
ATOM 1350 C CA . THR A 1 170 ? 2.327 -4.863 -2.912 1.00 77.88 170 THR A CA 1
ATOM 1351 C C . THR A 1 170 ? 3.842 -5.025 -2.745 1.00 77.88 170 THR A C 1
ATOM 1353 O O . THR A 1 170 ? 4.603 -4.910 -3.703 1.00 77.88 170 THR A O 1
ATOM 1356 N N . ARG A 1 171 ? 4.328 -5.336 -1.535 1.00 72.31 171 ARG A N 1
ATOM 1357 C CA . ARG A 1 171 ? 5.735 -5.754 -1.356 1.00 72.31 171 ARG A CA 1
ATOM 1358 C C . ARG A 1 171 ? 6.148 -6.892 -2.291 1.00 72.31 171 ARG A C 1
ATOM 1360 O O . ARG A 1 171 ? 7.198 -6.757 -2.906 1.00 72.31 171 ARG A O 1
ATOM 1367 N N . PRO A 1 172 ? 5.369 -7.982 -2.441 1.00 71.81 172 PRO A N 1
ATOM 1368 C CA . PRO A 1 172 ? 5.696 -9.012 -3.413 1.00 71.81 172 PRO A CA 1
ATOM 1369 C C . PRO A 1 172 ? 5.636 -8.506 -4.851 1.00 71.81 172 PRO A C 1
ATOM 1371 O O . PRO A 1 172 ? 6.353 -9.043 -5.665 1.00 71.81 172 PRO A O 1
ATOM 1374 N N . PHE A 1 173 ? 4.893 -7.456 -5.196 1.00 64.44 173 PHE A N 1
ATOM 1375 C CA . PHE A 1 173 ? 5.030 -6.844 -6.521 1.00 64.44 173 PHE A CA 1
ATOM 1376 C C . PHE A 1 173 ? 6.433 -6.239 -6.732 1.00 64.44 173 PHE A C 1
ATOM 1378 O O . PHE A 1 173 ? 7.046 -6.461 -7.771 1.00 64.44 173 PHE A O 1
ATOM 1385 N N . LEU A 1 174 ? 6.989 -5.569 -5.714 1.00 61.12 174 LEU A N 1
ATOM 1386 C CA . LEU A 1 174 ? 8.371 -5.058 -5.740 1.00 61.12 174 LEU A CA 1
ATOM 1387 C C . LEU A 1 174 ? 9.448 -6.140 -5.537 1.00 61.12 174 LEU A C 1
ATOM 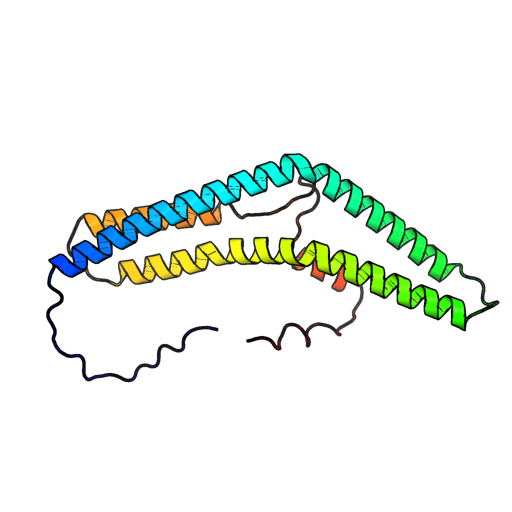1389 O O . LEU A 1 174 ? 10.595 -5.937 -5.921 1.00 61.12 174 LEU A O 1
ATOM 1393 N N . ALA A 1 175 ? 9.116 -7.255 -4.883 1.00 61.78 175 ALA A N 1
ATOM 1394 C CA . ALA A 1 175 ? 10.045 -8.353 -4.611 1.00 61.78 175 ALA A CA 1
ATOM 1395 C C . ALA A 1 175 ? 9.963 -9.479 -5.655 1.00 61.78 175 ALA A C 1
ATOM 1397 O O . ALA A 1 175 ? 10.921 -10.204 -5.855 1.00 61.78 175 ALA A O 1
ATOM 1398 N N . ARG A 1 176 ? 8.864 -9.627 -6.389 1.00 50.72 176 ARG A N 1
ATOM 1399 C CA . ARG A 1 176 ? 8.746 -10.631 -7.454 1.00 50.72 176 ARG A CA 1
ATOM 1400 C C . ARG A 1 176 ? 9.469 -10.186 -8.719 1.00 50.72 176 ARG A C 1
ATOM 1402 O O . ARG A 1 176 ? 10.020 -11.022 -9.413 1.00 50.72 176 ARG A O 1
ATOM 1409 N N . THR A 1 177 ? 9.610 -8.878 -8.936 1.00 49.94 177 THR A N 1
ATOM 1410 C CA . THR A 1 177 ? 10.605 -8.331 -9.875 1.00 49.94 177 THR A CA 1
ATOM 1411 C C . THR A 1 177 ? 12.057 -8.575 -9.430 1.00 49.94 177 THR A C 1
ATOM 1413 O O . THR A 1 177 ? 12.973 -8.311 -10.203 1.00 49.94 177 THR A O 1
ATOM 1416 N N . ARG A 1 178 ? 12.286 -9.083 -8.207 1.00 40.66 178 ARG A N 1
ATOM 1417 C CA . ARG A 1 178 ? 13.606 -9.401 -7.634 1.00 40.66 178 ARG A CA 1
ATOM 1418 C C . ARG A 1 178 ? 13.956 -10.895 -7.707 1.00 40.66 178 ARG A C 1
ATOM 1420 O O . ARG A 1 178 ? 15.140 -11.214 -7.769 1.00 40.66 178 ARG A O 1
ATOM 1427 N N . ASP A 1 179 ? 12.972 -11.795 -7.725 1.00 43.88 179 ASP A N 1
ATOM 1428 C CA . ASP A 1 179 ? 13.222 -13.248 -7.670 1.00 43.88 179 ASP A CA 1
ATOM 1429 C C . ASP A 1 179 ? 13.573 -13.883 -9.030 1.00 43.88 179 ASP A C 1
ATOM 1431 O O . ASP A 1 179 ? 14.226 -14.925 -9.056 1.00 43.88 179 ASP A O 1
ATOM 1435 N N . ASP A 1 180 ? 13.276 -13.220 -10.153 1.00 47.69 180 ASP A N 1
ATOM 1436 C CA . ASP A 1 180 ? 13.692 -13.687 -11.490 1.00 47.69 180 ASP A CA 1
ATOM 1437 C C . ASP A 1 180 ? 15.153 -13.314 -11.841 1.00 47.69 180 ASP A C 1
ATOM 1439 O O . ASP A 1 180 ? 15.650 -13.633 -12.922 1.00 47.69 180 ASP A O 1
ATOM 1443 N N . GLY A 1 181 ? 15.890 -12.675 -10.924 1.00 44.84 181 GLY A N 1
ATOM 1444 C CA . GLY A 1 181 ? 17.287 -12.300 -11.140 1.00 44.84 181 GLY A CA 1
ATOM 1445 C C . GLY A 1 181 ? 17.993 -11.902 -9.848 1.00 44.84 181 GLY A C 1
ATOM 1446 O O . GLY A 1 181 ? 18.024 -10.729 -9.488 1.00 44.84 181 GLY A O 1
ATOM 1447 N N . LYS A 1 182 ? 18.582 -12.889 -9.160 1.00 48.88 182 LYS A N 1
ATOM 1448 C CA . LYS A 1 182 ? 19.404 -12.742 -7.945 1.00 48.88 182 LYS A CA 1
ATOM 1449 C C . LYS A 1 182 ? 20.285 -11.481 -7.949 1.00 48.88 182 LYS A C 1
ATOM 1451 O O . LYS A 1 182 ? 21.364 -11.494 -8.535 1.00 48.88 182 LYS A O 1
ATOM 1456 N N . ILE A 1 183 ? 19.898 -10.459 -7.183 1.00 43.16 183 ILE A N 1
ATOM 1457 C CA . ILE A 1 183 ? 20.828 -9.482 -6.598 1.00 43.16 183 ILE A CA 1
ATOM 1458 C C . ILE A 1 183 ? 20.407 -9.216 -5.144 1.00 43.16 183 ILE A C 1
ATOM 1460 O O . ILE A 1 183 ? 19.507 -8.431 -4.831 1.00 43.16 183 ILE A O 1
ATOM 1464 N N . GLU A 1 184 ? 21.079 -9.907 -4.227 1.00 42.41 184 GLU A N 1
ATOM 1465 C CA . GLU A 1 184 ? 21.094 -9.609 -2.798 1.00 42.41 184 GLU A CA 1
ATOM 1466 C C . GLU A 1 184 ? 22.002 -8.398 -2.545 1.00 42.41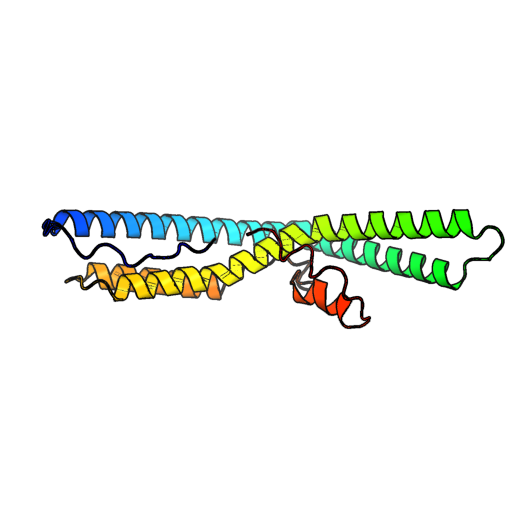 184 GLU A C 1
ATOM 1468 O O . GLU A 1 184 ? 23.205 -8.544 -2.379 1.00 42.41 184 GLU A O 1
ATOM 1473 N N . ALA A 1 185 ? 21.450 -7.181 -2.536 1.00 40.53 185 ALA A N 1
ATOM 1474 C CA . ALA A 1 185 ? 22.226 -6.007 -2.103 1.00 40.53 185 ALA A CA 1
ATOM 1475 C C . ALA A 1 185 ? 21.458 -4.997 -1.234 1.00 40.53 185 ALA A C 1
ATOM 1477 O O . ALA A 1 185 ? 22.079 -4.180 -0.566 1.00 40.53 185 ALA A O 1
ATOM 1478 N N . TRP A 1 186 ? 20.124 -5.060 -1.155 1.00 43.19 186 TRP A N 1
ATOM 1479 C CA . TRP A 1 186 ? 19.350 -3.981 -0.511 1.00 43.19 186 TRP A CA 1
ATOM 1480 C C . TRP A 1 186 ? 18.616 -4.363 0.779 1.00 43.19 186 TRP A C 1
ATOM 1482 O O . TRP A 1 186 ? 18.030 -3.499 1.428 1.00 43.19 186 TRP A O 1
ATOM 1492 N N . ALA A 1 187 ? 18.705 -5.621 1.230 1.00 40.56 187 ALA A N 1
ATOM 1493 C CA . ALA A 1 187 ? 18.145 -6.018 2.528 1.00 40.56 187 ALA A CA 1
ATOM 1494 C C . ALA A 1 187 ? 18.889 -5.393 3.730 1.00 40.56 187 ALA A C 1
ATOM 1496 O O . ALA A 1 187 ? 18.329 -5.326 4.820 1.00 40.56 187 ALA A O 1
ATOM 1497 N N . CYS A 1 188 ? 20.102 -4.862 3.533 1.00 38.97 188 CYS A N 1
ATOM 1498 C CA . CYS A 1 188 ? 20.873 -4.237 4.611 1.00 38.97 188 CYS A CA 1
ATOM 1499 C C . CYS A 1 188 ? 20.457 -2.785 4.922 1.00 38.97 188 CYS A C 1
ATOM 1501 O O . CYS A 1 188 ? 20.687 -2.319 6.031 1.00 38.97 188 CYS A O 1
ATOM 1503 N N . VAL A 1 189 ? 19.799 -2.065 4.001 1.00 42.03 189 VAL A N 1
ATOM 1504 C CA . VAL A 1 189 ? 19.445 -0.644 4.227 1.00 42.03 189 VAL A CA 1
ATOM 1505 C C . VAL A 1 189 ? 18.071 -0.477 4.895 1.00 42.03 189 VAL A C 1
ATOM 1507 O O . VAL A 1 189 ? 17.828 0.521 5.567 1.00 42.03 189 VAL A O 1
ATOM 1510 N N . GLN A 1 190 ? 17.178 -1.470 4.805 1.00 40.81 190 GLN A N 1
ATOM 1511 C CA . GLN A 1 190 ? 15.875 -1.439 5.495 1.00 40.81 190 GLN A CA 1
ATOM 1512 C C . GLN A 1 190 ? 15.866 -2.095 6.885 1.00 40.81 190 GLN A C 1
ATOM 1514 O O . GLN A 1 190 ? 14.893 -1.919 7.615 1.00 40.81 190 GLN A O 1
ATOM 1519 N N . ALA A 1 191 ? 16.931 -2.798 7.282 1.00 40.56 191 ALA A N 1
ATOM 1520 C CA . ALA A 1 191 ? 17.048 -3.402 8.613 1.00 40.56 191 ALA A CA 1
ATOM 1521 C C . ALA A 1 191 ? 17.623 -2.448 9.687 1.00 40.56 191 ALA A C 1
ATOM 1523 O O . ALA A 1 191 ? 17.748 -2.844 10.840 1.00 40.56 191 ALA A O 1
ATOM 1524 N N . GLY A 1 192 ? 17.962 -1.202 9.327 1.00 37.25 192 GLY A N 1
ATOM 1525 C CA . GLY A 1 192 ? 18.731 -0.278 10.173 1.00 37.25 192 GLY A CA 1
ATOM 1526 C C . GLY A 1 192 ? 18.025 1.010 10.609 1.00 37.25 192 GLY A C 1
ATOM 1527 O O . GLY A 1 192 ? 18.715 1.994 10.841 1.00 37.25 192 GLY A O 1
ATOM 1528 N N . TRP A 1 193 ? 16.691 1.039 10.698 1.00 37.19 193 TRP A N 1
ATOM 1529 C CA . TRP A 1 193 ? 15.965 2.122 11.386 1.00 37.19 193 TRP A CA 1
ATOM 1530 C C . TRP A 1 193 ? 14.835 1.542 12.241 1.00 37.19 193 TRP A C 1
ATOM 1532 O O . TRP A 1 193 ? 13.661 1.532 11.857 1.00 37.19 193 TRP A O 1
ATOM 1542 N N . LEU A 1 194 ? 15.240 1.029 13.402 1.00 37.00 194 LEU A N 1
ATOM 1543 C CA . LEU A 1 194 ? 14.457 0.942 14.629 1.00 37.00 194 LEU A CA 1
ATOM 1544 C C . LEU A 1 194 ? 15.291 1.513 15.768 1.00 37.00 194 LEU A C 1
ATOM 1546 O O . LEU A 1 194 ? 16.506 1.222 15.779 1.00 37.00 194 LEU A O 1
#

Radius of gyration: 25.19 Å; chains: 1; bounding box: 57×23×77 Å

Organism: Hypsibius exemplaris (NCBI:txid2072580)

Sequence (194 aa):
MFCHLDNTNRNAPSSFSTAAECAGLLSQTQDKLHHWTRQHFILCDFAEHLNARFGGIFLAIFSLDYVTALCFASRLVFGSADRPVVWYAFAVSSVVLFGSYITLMAFPLVRLNDTSRALPRIIHALVAAVGNLKFDGKNEFHLENNLRRFEDCCRSNVLSLHGQQFIEYTRPFLARTRDDGKIEAWACVQAGWL

Secondary structure (DSSP, 8-state):
------------------HHHHHHHHHHHHHHHHHHHHHHHHHHHHHHHHHHHHHHHHHHHHHHHHHHHHHHHHHHHH--TTSHHHHHHHHHHHHHHHHHHHHHHHHHHHHHHHHHHHHHHHHHHHHHHHHTS---SHHHHHHHHHHHHHHHHHHH-----EETTTEE--HHHHHHHHHTS----SHHHHSS--

pLDDT: mean 78.24, std 17.75, range [35.28, 94.56]

Foldseek 3Di:
DDDDPPPPDPPDPPDDPDVVNVVVVLVVVVVVLVVVLVVVVVLLVVLVVCQVPCLQVVVVVVVVLVVVVVVLVVCVVPPDPPDPPVVVVVSVVVCVVSVVVVCVVLVVQQVLQVVLVCVLVVLVVVLVVLVVPDDPDPSSVVSSVSSVVSSVVSVVRRRWRHNNPPDTSYPCVVCVVDVVDDDPDPPVPVVPDD